Protein AF-A0A1B9NJR0-F1 (afdb_monomer_lite)

pLDDT: mean 82.97, std 15.71, range [39.19, 98.5]

Radius of gyration: 25.65 Å; chains: 1; bounding box: 72×62×76 Å

Sequence (345 aa):
MIKKSIITTAIIAVLGSGYIGASWHTGNMIEANIDNKIQQITKQVDNYQNLFNVVIEYSDYQKAIFSTQLHLTIKLVPKDTDLQLEQDKNQAEKKQAETTIFNDEITIHHGPFPMVALAEGKFTPQIAWINYAMPEKSAPELWKLAGNQSFITANMGISYHEYLTIKLTNKALKLTDSAFTSHFDANYFIHGGLDVSDGNVIIESNEDFSSIVAKANIDKFSYYDNPKEPIITLNKFNLLAEPRPEKKGVNYTINANKIAFLIDEYSASRLTLDNLTYQGSLNNKYQAPNAHVTIDKITFEPDINQFNDSSIMIEKLTIAEENTLSTANTIDGWLKVDAQSVLFG

Secondary structure (DSSP, 8-state):
--SHHHHHHHHHHHHHHHHHHHHHHHHHHHHHHHHHHHHHHHHHHHHH-SSEEEEEEEEEEEE-SSEEEEEEEEEEEE-TTS-TT-TT--HHHHHTT-EEEEEEEEEEEESSS-HHHHHTT--S-EEEEEEEE--GGG-HHHHHHTTSS-SEEEEEEEETT--EEEEEEE--EEEES----SS---TTS-SSEEEE--EEEEEEE-TTSTT-EEEEEEEEEEEE--TT---EEEEEEEEEEEEEGGGTEEEEEEEEEEEEEEEETTTTEEEEEEEEEEEEEEETTEEEEEEEEEEEEEEEE--TTTSSS--EEEEEEEEEEEEEE-TTS-EEEEEEEE-SEEEE-

Foldseek 3Di:
DDDPVVVVVVVCVVVVVQQLVQQQVLLVVCVVCVVVVQVVVQVVVPVPDQFWGKDKDWAPWDDDSFKTKIWIWIKTQGDPVPPPVPPPDDPVVSVVRIDTPDTGMWMKGATQQRVVCVVVVNPAGFRTKTWDFADCVNPVPCCVQLVVGRQKIWIWTQHPQQKIKIKIKGAKGWDADDDPPDDDPPVDDAPKGWIWHIWMWIWIAHPVRQFTWIKIWTQWTFMGDDVPDADFIWHGWMKIWGHDNVQSWIKIKTWTQKGKHQPDPVQSKIKMFGTWIKIWMDHPVDPFIFIKIWTQKIWIGTRCVPDPPWIKMWGTWIWTKDWDQDPVRDIDIDIDIDTPDIDID

Structure (mmCIF, N/CA/C/O backbone):
data_AF-A0A1B9NJR0-F1
#
_entry.id   AF-A0A1B9NJR0-F1
#
loop_
_atom_site.group_PDB
_atom_site.id
_atom_site.type_symbol
_atom_site.label_atom_id
_atom_site.label_alt_id
_atom_site.label_comp_id
_atom_site.label_asym_id
_atom_site.label_entity_id
_atom_site.label_seq_id
_atom_site.pdbx_PDB_ins_code
_atom_site.Cartn_x
_atom_site.Cartn_y
_atom_site.Cartn_z
_atom_site.occupancy
_atom_site.B_iso_or_equiv
_atom_site.auth_seq_id
_atom_site.auth_comp_id
_atom_site.auth_asym_id
_atom_site.auth_atom_id
_atom_site.pdbx_PDB_model_num
ATOM 1 N N . MET A 1 1 ? -37.403 -28.552 38.073 1.00 50.56 1 MET A N 1
ATOM 2 C CA . MET A 1 1 ? -36.807 -28.179 36.774 1.00 50.56 1 MET A CA 1
ATOM 3 C C . MET A 1 1 ? -36.385 -26.708 36.814 1.00 50.56 1 MET A C 1
ATOM 5 O O . MET A 1 1 ? -36.999 -25.861 36.200 1.00 50.56 1 MET A O 1
ATOM 9 N N . ILE A 1 2 ? -35.359 -26.393 37.604 1.00 55.84 2 ILE A N 1
ATOM 10 C CA . ILE A 1 2 ? -34.652 -25.105 37.652 1.00 55.84 2 ILE A CA 1
ATOM 11 C C . ILE A 1 2 ? -33.224 -25.531 37.962 1.00 55.84 2 ILE A C 1
ATOM 13 O O . ILE A 1 2 ? -33.038 -26.208 38.968 1.00 55.84 2 ILE A O 1
ATOM 17 N N . LYS A 1 3 ? -32.274 -25.280 37.058 1.00 54.28 3 LYS A N 1
ATOM 18 C CA . LYS A 1 3 ? -30.821 -25.457 37.284 1.00 54.28 3 LYS A CA 1
ATOM 19 C C . LYS A 1 3 ? -30.003 -25.081 36.049 1.00 54.28 3 LYS A C 1
ATOM 21 O O . LYS A 1 3 ? -28.906 -24.580 36.205 1.00 54.28 3 LYS A O 1
ATOM 26 N N . LYS A 1 4 ? -30.546 -25.232 34.836 1.00 51.50 4 LYS A N 1
ATOM 27 C CA . LYS A 1 4 ? -29.854 -24.801 33.606 1.00 51.50 4 LYS A CA 1
ATOM 28 C C . LYS A 1 4 ? -30.098 -23.318 33.292 1.00 51.50 4 LYS A C 1
ATOM 30 O O . LYS A 1 4 ? -29.142 -22.573 33.167 1.00 51.50 4 LYS A O 1
ATOM 35 N N . SER A 1 5 ? -31.357 -22.862 33.313 1.00 62.66 5 SER A N 1
ATOM 36 C CA . SER A 1 5 ? -31.708 -21.473 32.960 1.00 62.66 5 SER A CA 1
ATOM 37 C C . SER A 1 5 ? -31.072 -20.413 33.867 1.00 62.66 5 SER A C 1
ATOM 39 O O . SER A 1 5 ? -30.553 -19.443 33.347 1.00 62.66 5 SER A O 1
ATOM 41 N N . ILE A 1 6 ? -31.063 -20.587 35.196 1.00 65.44 6 ILE A N 1
ATOM 42 C CA . ILE A 1 6 ? -30.508 -19.576 36.124 1.00 65.44 6 ILE A CA 1
ATOM 43 C C . ILE A 1 6 ? -28.984 -19.471 36.001 1.00 65.44 6 ILE A C 1
ATOM 45 O O . ILE A 1 6 ? -28.446 -18.369 36.007 1.00 65.44 6 ILE A O 1
ATOM 49 N N . ILE A 1 7 ? -28.291 -20.606 35.851 1.00 58.69 7 ILE A N 1
ATOM 50 C CA . ILE A 1 7 ? -26.836 -20.631 35.649 1.00 58.69 7 ILE A CA 1
ATOM 51 C C . ILE A 1 7 ? -26.491 -19.965 34.313 1.00 58.69 7 ILE A C 1
ATOM 53 O O . ILE A 1 7 ? -25.608 -19.117 34.267 1.00 58.69 7 ILE A O 1
ATOM 57 N N . THR A 1 8 ? -27.239 -20.266 33.248 1.00 54.16 8 THR A N 1
ATOM 58 C CA . THR A 1 8 ? -27.086 -19.597 31.950 1.00 54.16 8 THR A CA 1
ATOM 59 C C . THR A 1 8 ? -27.356 -18.093 32.049 1.00 54.16 8 THR A C 1
ATOM 61 O O . THR A 1 8 ? -26.550 -17.310 31.560 1.00 54.16 8 THR A O 1
ATOM 64 N N . THR A 1 9 ? -28.422 -17.662 32.730 1.00 63.78 9 THR A N 1
ATOM 65 C CA . THR A 1 9 ? -28.734 -16.235 32.920 1.00 63.78 9 THR A CA 1
ATOM 66 C C . THR A 1 9 ? -27.654 -15.509 33.726 1.00 63.78 9 THR A C 1
ATOM 68 O O . THR A 1 9 ? -2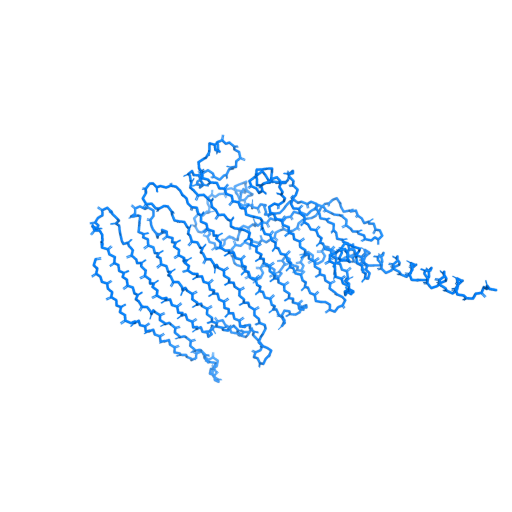7.274 -14.402 33.358 1.00 63.78 9 THR A O 1
ATOM 71 N N . ALA A 1 10 ? -27.110 -16.123 34.781 1.00 51.16 10 ALA A N 1
ATOM 72 C CA . ALA A 1 10 ? -26.032 -15.537 35.579 1.00 51.16 10 ALA A CA 1
ATOM 73 C C . ALA A 1 10 ? -24.717 -15.420 34.788 1.00 51.16 10 ALA A C 1
ATOM 75 O O . ALA A 1 10 ? -24.062 -14.383 34.842 1.00 51.16 10 ALA A O 1
ATOM 76 N N . ILE A 1 11 ? -24.360 -16.448 34.008 1.00 61.16 11 ILE A N 1
ATOM 77 C CA . ILE A 1 11 ? -23.185 -16.416 33.124 1.00 61.16 11 ILE A CA 1
ATOM 78 C C . ILE A 1 11 ? -23.339 -15.310 32.073 1.00 61.16 11 ILE A C 1
ATOM 80 O O . ILE A 1 11 ? -22.423 -14.513 31.896 1.00 61.16 11 ILE A O 1
ATOM 84 N N . ILE A 1 12 ? -24.507 -15.206 31.427 1.00 66.12 12 ILE A N 1
ATOM 85 C CA . ILE A 1 12 ? -24.793 -14.148 30.445 1.00 66.12 12 ILE A CA 1
ATOM 86 C C . ILE A 1 12 ? -24.711 -12.761 31.093 1.00 66.12 12 ILE A C 1
ATOM 88 O O . ILE A 1 12 ? -24.143 -11.850 30.499 1.00 66.12 12 ILE A O 1
ATOM 92 N N . ALA A 1 13 ? -25.223 -12.597 32.315 1.00 62.06 13 ALA A N 1
ATOM 93 C CA . ALA A 1 13 ? -25.178 -11.321 33.022 1.00 62.06 13 ALA A CA 1
ATOM 94 C C . ALA A 1 13 ? -23.738 -10.888 33.357 1.00 62.06 13 ALA A C 1
ATOM 96 O O . ALA A 1 13 ? -23.376 -9.732 33.127 1.00 62.06 13 ALA A O 1
ATOM 97 N N . VAL A 1 14 ? -22.900 -11.810 33.850 1.00 66.88 14 VAL A N 1
ATOM 98 C CA . VAL A 1 14 ? -21.482 -11.537 34.152 1.00 66.88 14 VAL A CA 1
ATOM 99 C C . VAL A 1 14 ? -20.694 -11.246 32.875 1.00 66.88 14 VAL A C 1
ATOM 101 O O . VAL A 1 14 ? -19.970 -10.254 32.831 1.00 66.88 14 VAL A O 1
ATOM 104 N N . LEU A 1 15 ? -20.872 -12.053 31.823 1.00 76.69 15 LEU A N 1
ATOM 105 C CA . LEU A 1 15 ? -20.225 -11.827 30.526 1.00 76.69 15 LEU A CA 1
ATOM 106 C C . LEU A 1 15 ? -20.644 -10.486 29.912 1.00 76.69 15 LEU A C 1
ATOM 108 O O . LEU A 1 15 ? -19.786 -9.735 29.456 1.00 76.69 15 LEU A O 1
ATOM 112 N N . GLY A 1 16 ? -21.936 -10.150 29.956 1.00 71.38 16 GLY A N 1
ATOM 113 C CA . GLY A 1 16 ? -22.454 -8.877 29.451 1.00 71.38 16 GLY A CA 1
ATOM 114 C C . GLY A 1 16 ? -21.888 -7.672 30.204 1.00 71.38 16 GLY A C 1
ATOM 115 O O . GLY A 1 16 ? -21.426 -6.715 29.587 1.00 71.38 16 GLY A O 1
ATOM 116 N N . SER A 1 17 ? -21.851 -7.740 31.537 1.00 73.81 17 SER A N 1
ATOM 117 C CA . SER A 1 17 ? -21.324 -6.656 32.380 1.00 73.81 17 SER A CA 1
ATOM 118 C C . SER A 1 17 ? -19.810 -6.486 32.211 1.00 73.81 17 SER A C 1
ATOM 120 O O . SER A 1 17 ? -19.320 -5.363 32.104 1.00 73.81 17 SER A O 1
ATOM 122 N N . GLY A 1 18 ? -19.069 -7.597 32.130 1.00 81.50 18 GLY A N 1
ATOM 123 C CA . GLY A 1 18 ? -17.630 -7.594 31.868 1.00 81.50 18 GLY A CA 1
ATOM 124 C C . GLY A 1 18 ? -17.286 -7.020 30.493 1.00 81.50 18 GLY A C 1
ATOM 125 O O . GLY A 1 18 ? -16.375 -6.203 30.385 1.00 81.50 18 GLY A O 1
ATOM 126 N N . TYR A 1 19 ? -18.055 -7.379 29.460 1.00 84.69 19 TYR A N 1
ATOM 127 C CA . TYR A 1 19 ? -17.901 -6.839 28.108 1.00 84.69 19 TYR A CA 1
ATOM 128 C C . TYR A 1 19 ? -18.100 -5.316 28.075 1.00 84.69 19 TYR A C 1
ATOM 130 O O . TYR A 1 19 ? -17.265 -4.599 27.523 1.00 84.69 19 TYR A O 1
ATOM 138 N N . ILE A 1 20 ? -19.156 -4.808 28.723 1.00 88.50 20 ILE A N 1
ATOM 139 C CA . ILE A 1 20 ? -19.421 -3.365 28.855 1.00 88.50 20 ILE A CA 1
ATOM 140 C C . ILE A 1 20 ? -18.257 -2.652 29.550 1.00 88.50 20 ILE A C 1
ATOM 142 O O . ILE A 1 20 ? -17.749 -1.661 29.029 1.00 88.50 20 ILE A O 1
ATOM 146 N N . GLY A 1 21 ? -17.814 -3.165 30.702 1.00 88.56 21 GLY A N 1
ATOM 147 C CA . GLY A 1 21 ? -16.731 -2.556 31.475 1.00 88.56 21 GLY A CA 1
ATOM 148 C C . GLY A 1 21 ? -15.403 -2.519 30.716 1.00 88.56 21 GLY A C 1
ATOM 149 O O . GLY A 1 21 ? -14.736 -1.487 30.703 1.00 88.56 21 GLY A O 1
ATOM 150 N N . ALA A 1 22 ? -15.045 -3.615 30.042 1.00 86.00 22 ALA A N 1
ATOM 151 C CA . ALA A 1 22 ? -13.832 -3.692 29.230 1.00 86.00 22 ALA A CA 1
ATOM 152 C C . ALA A 1 22 ? -13.871 -2.724 28.036 1.00 86.00 22 ALA A C 1
ATOM 154 O O . ALA A 1 22 ? -12.883 -2.047 27.769 1.00 86.00 22 ALA A O 1
ATOM 155 N N . SER A 1 23 ? -15.020 -2.607 27.365 1.00 90.50 23 SER A N 1
ATOM 156 C CA . SER A 1 23 ? -15.201 -1.667 26.248 1.00 90.50 23 SER A CA 1
ATOM 157 C C . SER A 1 23 ? -15.081 -0.218 26.711 1.00 90.50 23 SER A C 1
ATOM 159 O O . SER A 1 23 ? -14.267 0.540 26.191 1.00 90.50 23 SER A O 1
ATOM 161 N N . TRP A 1 24 ? -15.780 0.142 27.791 1.00 89.88 24 TRP A N 1
ATOM 162 C CA . TRP A 1 24 ? -15.671 1.474 28.384 1.00 89.88 24 TRP A CA 1
ATOM 163 C C . TRP A 1 24 ? -14.224 1.810 28.773 1.00 89.88 24 TRP A C 1
ATOM 165 O O . TRP A 1 24 ? -13.750 2.922 28.534 1.00 89.88 24 TRP A O 1
ATOM 175 N N . HIS A 1 25 ? -13.510 0.852 29.374 1.00 90.56 25 HIS A N 1
ATOM 176 C CA . HIS A 1 25 ? -12.112 1.028 29.751 1.00 90.56 25 HIS A CA 1
ATOM 177 C C . HIS A 1 25 ? -11.225 1.337 28.538 1.00 90.56 25 HIS A C 1
ATOM 179 O O . HIS A 1 25 ? -10.470 2.308 28.583 1.00 90.56 25 HIS A O 1
ATOM 185 N N . THR A 1 26 ? -11.362 0.589 27.438 1.00 90.12 26 THR A N 1
ATOM 186 C CA . THR A 1 26 ? -10.615 0.866 26.203 1.00 90.12 26 THR A CA 1
ATOM 187 C C . THR A 1 26 ? -10.974 2.232 25.613 1.00 90.12 26 THR A C 1
ATOM 189 O O . THR A 1 26 ? -10.077 2.982 25.234 1.00 90.12 26 THR A O 1
ATOM 192 N N . GLY A 1 27 ? -12.254 2.618 25.609 1.00 90.19 27 GLY A N 1
ATOM 193 C CA . GLY A 1 27 ? -12.677 3.958 25.185 1.00 90.19 27 GLY A CA 1
ATOM 194 C C . GLY A 1 27 ? -12.023 5.085 25.996 1.00 90.19 27 GLY A C 1
ATOM 195 O O . GLY A 1 27 ? -11.574 6.077 25.424 1.00 90.19 27 GLY A O 1
ATOM 196 N N . ASN A 1 28 ? -11.906 4.921 27.320 1.00 93.44 28 ASN A N 1
ATOM 197 C CA . ASN A 1 28 ? -11.173 5.864 28.176 1.00 93.44 28 ASN A CA 1
ATOM 198 C C . ASN A 1 28 ? -9.669 5.884 27.863 1.00 93.44 28 ASN A C 1
ATOM 200 O O . ASN A 1 28 ? -9.048 6.942 27.920 1.00 93.44 28 ASN A O 1
ATOM 204 N N . MET A 1 29 ? -9.067 4.729 27.553 1.00 90.94 29 MET A N 1
ATOM 205 C CA . MET A 1 29 ? -7.654 4.671 27.170 1.00 90.94 29 MET A CA 1
ATOM 206 C C . MET A 1 29 ? -7.386 5.415 25.861 1.00 90.94 29 MET A C 1
ATOM 208 O O . MET A 1 29 ? -6.381 6.117 25.780 1.00 90.94 29 MET A O 1
ATOM 212 N N . ILE A 1 30 ? -8.271 5.294 24.866 1.00 90.06 30 ILE A N 1
ATOM 213 C CA . ILE A 1 30 ? -8.176 6.049 23.608 1.00 90.06 30 ILE A CA 1
ATOM 214 C C . ILE A 1 30 ? -8.236 7.549 23.905 1.00 90.06 30 ILE A C 1
ATOM 216 O O . ILE A 1 30 ? -7.325 8.277 23.525 1.00 90.06 30 ILE A O 1
ATOM 220 N N . GLU A 1 31 ? -9.250 7.993 24.651 1.00 92.81 31 GLU A N 1
ATOM 221 C CA . GLU A 1 31 ? -9.435 9.406 25.006 1.00 92.81 31 GLU A CA 1
ATOM 222 C C . GLU A 1 31 ? -8.214 9.994 25.725 1.00 92.81 31 GLU A C 1
ATOM 224 O O . GLU A 1 31 ? -7.759 11.081 25.391 1.00 92.81 31 GLU A O 1
ATOM 229 N N . ALA A 1 32 ? -7.635 9.254 26.673 1.00 94.31 32 ALA A N 1
ATOM 230 C CA . ALA A 1 32 ? -6.489 9.722 27.447 1.00 94.31 32 ALA A CA 1
ATOM 231 C C . ALA A 1 32 ? -5.166 9.765 26.655 1.00 94.31 32 ALA A C 1
ATOM 233 O O . ALA A 1 32 ? -4.209 10.387 27.115 1.00 94.31 32 ALA A O 1
ATOM 234 N N . ASN A 1 33 ? -5.071 9.076 25.509 1.00 91.88 33 ASN A N 1
ATOM 235 C CA . ASN A 1 33 ? -3.805 8.882 24.791 1.00 91.88 33 ASN A CA 1
ATOM 236 C C . ASN A 1 33 ? -3.822 9.319 23.321 1.00 91.88 33 ASN A C 1
ATOM 238 O O . ASN A 1 33 ? -2.756 9.297 22.705 1.00 91.88 33 ASN A O 1
ATOM 242 N N . ILE A 1 34 ? -4.970 9.699 22.751 1.00 91.62 34 ILE A N 1
ATOM 243 C CA . ILE A 1 34 ? -5.101 9.997 21.317 1.00 91.62 34 ILE A CA 1
ATOM 244 C C . ILE A 1 34 ? -4.119 11.081 20.854 1.00 91.62 34 ILE A C 1
ATOM 246 O O . ILE A 1 34 ? -3.405 10.856 19.881 1.00 91.62 34 ILE A O 1
ATOM 250 N N . ASP A 1 35 ? -3.972 12.178 21.602 1.00 93.06 35 ASP A N 1
ATOM 251 C CA . ASP A 1 35 ? -3.038 13.260 21.259 1.00 93.06 35 ASP A CA 1
ATOM 252 C C . ASP A 1 35 ? -1.581 12.778 21.251 1.00 93.06 35 ASP A C 1
ATOM 254 O O . ASP A 1 35 ? -0.829 13.020 20.305 1.00 93.06 35 ASP A O 1
ATOM 258 N N . ASN A 1 36 ? -1.182 12.035 22.289 1.00 91.88 36 ASN A N 1
ATOM 259 C CA . ASN A 1 36 ? 0.167 11.480 22.402 1.00 91.88 36 ASN A CA 1
ATOM 260 C C . ASN A 1 36 ? 0.452 10.468 21.285 1.00 91.88 36 ASN A C 1
ATOM 262 O O . ASN A 1 36 ? 1.551 10.451 20.729 1.00 91.88 36 ASN A O 1
ATOM 266 N N . LYS A 1 37 ? -0.528 9.624 20.944 1.00 88.06 37 LYS A N 1
ATOM 267 C CA . LYS A 1 37 ? -0.402 8.616 19.886 1.00 88.06 37 LYS A CA 1
ATOM 268 C C . LYS A 1 37 ? -0.340 9.255 18.504 1.00 88.06 37 LYS A C 1
ATOM 270 O O . LYS A 1 37 ? 0.518 8.860 17.722 1.00 88.06 37 LYS A O 1
ATOM 275 N N . ILE A 1 38 ? -1.152 10.276 18.233 1.00 91.75 38 ILE A N 1
ATOM 276 C CA . ILE A 1 38 ? -1.064 11.064 16.998 1.00 91.75 38 ILE A CA 1
ATOM 277 C C . ILE A 1 38 ? 0.329 11.685 16.863 1.00 91.75 38 ILE A C 1
ATOM 279 O O . ILE A 1 38 ? 0.978 11.496 15.840 1.00 91.75 38 ILE A O 1
ATOM 283 N N . GLN A 1 39 ? 0.852 12.325 17.913 1.00 89.69 39 GLN A N 1
ATOM 284 C CA . GLN A 1 39 ? 2.207 12.887 17.880 1.00 89.69 39 GLN A CA 1
ATOM 285 C C . GLN A 1 39 ? 3.289 11.825 17.631 1.00 89.69 39 GLN A C 1
ATOM 287 O O . GLN A 1 39 ? 4.262 12.094 16.926 1.00 89.69 39 GLN A O 1
ATOM 292 N N . GLN A 1 40 ? 3.152 10.629 18.211 1.00 85.25 40 GLN A N 1
ATOM 293 C CA . GLN A 1 40 ? 4.074 9.513 17.971 1.00 85.25 40 GLN A CA 1
ATOM 294 C C . GLN A 1 40 ? 4.012 9.029 16.518 1.00 85.25 40 GLN A C 1
ATOM 296 O O . GLN A 1 40 ? 5.063 8.866 15.901 1.00 85.25 40 GLN A O 1
ATOM 301 N N . ILE A 1 41 ? 2.807 8.842 15.971 1.00 85.06 41 ILE A N 1
ATOM 302 C CA . ILE A 1 41 ? 2.589 8.417 14.582 1.00 85.06 41 ILE A CA 1
ATOM 303 C C . ILE A 1 41 ? 3.154 9.459 13.618 1.00 85.06 41 ILE A C 1
ATOM 305 O O . ILE A 1 41 ? 3.962 9.104 12.766 1.00 85.06 41 ILE A O 1
ATOM 309 N N . THR A 1 42 ? 2.809 10.738 13.793 1.00 87.12 42 THR A N 1
ATOM 310 C CA . THR A 1 42 ? 3.340 11.837 12.976 1.00 87.12 42 THR A CA 1
ATOM 311 C C . THR A 1 42 ? 4.866 11.836 12.983 1.00 87.12 42 THR A C 1
ATOM 313 O O . THR A 1 42 ? 5.477 11.780 11.922 1.00 87.12 42 THR A O 1
ATOM 316 N N . LYS A 1 43 ? 5.501 11.771 14.164 1.00 88.25 43 LYS A N 1
ATOM 317 C CA . LYS A 1 43 ? 6.969 11.700 14.264 1.00 88.25 43 LYS A CA 1
ATOM 318 C C . LYS A 1 43 ? 7.554 10.489 13.544 1.00 88.25 43 LYS A C 1
ATOM 320 O O . LYS A 1 43 ? 8.600 10.611 12.917 1.00 88.25 43 LYS A O 1
ATOM 325 N N . GLN A 1 44 ? 6.930 9.316 13.659 1.00 82.38 44 GLN A N 1
ATOM 326 C CA . GLN A 1 44 ? 7.412 8.124 12.965 1.00 82.38 44 GLN A CA 1
ATOM 327 C C . GLN A 1 44 ? 7.311 8.291 11.448 1.00 82.38 44 GLN A C 1
ATOM 329 O O . GLN A 1 44 ? 8.308 8.083 10.765 1.00 82.38 44 GLN A O 1
ATOM 334 N N . VAL A 1 45 ? 6.158 8.714 10.925 1.00 83.75 45 VAL A N 1
ATOM 335 C CA . VAL A 1 45 ? 5.969 8.907 9.480 1.00 83.75 45 VAL A CA 1
ATOM 336 C C . VAL A 1 45 ? 6.929 9.967 8.937 1.00 83.75 45 VAL A C 1
ATOM 338 O O . VAL A 1 45 ? 7.578 9.736 7.918 1.00 83.75 45 VAL A O 1
ATOM 341 N N . ASP A 1 46 ? 7.095 11.083 9.644 1.00 85.94 46 ASP A N 1
ATOM 342 C CA . ASP A 1 46 ? 8.000 12.163 9.241 1.00 85.94 46 ASP A CA 1
ATOM 343 C C . ASP A 1 46 ? 9.475 11.741 9.244 1.00 85.94 46 ASP A C 1
ATOM 345 O O . ASP A 1 46 ? 10.261 12.287 8.472 1.00 85.94 46 ASP A O 1
ATOM 349 N N . ASN A 1 47 ? 9.862 10.762 10.068 1.00 83.81 47 ASN A N 1
ATOM 350 C CA . ASN A 1 47 ? 11.227 10.228 10.101 1.00 83.81 47 ASN A CA 1
ATOM 351 C C . ASN A 1 47 ? 11.532 9.255 8.946 1.00 83.81 47 ASN A C 1
ATOM 353 O O . ASN A 1 47 ? 12.705 9.042 8.644 1.00 83.81 47 ASN A O 1
ATOM 357 N N . TYR A 1 48 ? 10.517 8.647 8.319 1.00 78.31 48 TYR A N 1
ATOM 358 C CA . TYR A 1 48 ? 10.702 7.617 7.284 1.00 78.31 48 TYR A CA 1
ATOM 359 C C . TYR A 1 48 ? 10.647 8.135 5.840 1.00 78.31 48 TYR A C 1
ATOM 361 O O . TYR A 1 48 ? 10.939 7.376 4.917 1.00 78.31 48 TYR A O 1
ATOM 369 N N . GLN A 1 49 ? 10.302 9.402 5.613 1.00 82.31 49 GLN A N 1
ATOM 370 C CA . GLN A 1 49 ? 10.297 10.002 4.275 1.00 82.31 49 GLN A CA 1
ATOM 371 C C . GLN A 1 49 ? 10.841 11.435 4.293 1.00 82.31 49 GLN A C 1
ATOM 373 O O . GLN A 1 49 ? 10.834 12.094 5.330 1.00 82.31 49 GLN A O 1
ATOM 378 N N . ASN A 1 50 ? 11.296 11.929 3.138 1.00 82.00 50 ASN A N 1
ATOM 379 C CA . ASN A 1 50 ? 11.920 13.253 2.994 1.00 82.00 50 ASN A CA 1
ATOM 380 C C . ASN A 1 50 ? 11.100 14.250 2.159 1.00 82.00 50 ASN A C 1
ATOM 382 O O . ASN A 1 50 ? 11.549 15.371 1.945 1.00 82.00 50 ASN A O 1
ATOM 386 N N . LEU A 1 51 ? 9.917 13.854 1.687 1.00 84.06 51 LEU A N 1
ATOM 387 C CA . LEU A 1 51 ? 9.136 14.622 0.713 1.00 84.06 51 LEU A CA 1
ATOM 388 C C . LEU A 1 51 ? 8.142 15.579 1.382 1.00 84.06 51 LEU A C 1
ATOM 390 O O . LEU A 1 51 ? 7.900 16.679 0.892 1.00 84.06 51 LEU A O 1
ATOM 394 N N . PHE A 1 52 ? 7.562 15.182 2.511 1.00 87.62 52 PHE A N 1
ATOM 395 C CA . PHE A 1 52 ? 6.509 15.935 3.189 1.00 87.62 52 PHE A CA 1
ATOM 396 C C . PHE A 1 52 ? 6.597 15.774 4.710 1.00 87.62 52 PHE A C 1
ATOM 398 O O . PHE A 1 52 ? 7.388 14.998 5.219 1.00 87.62 52 PHE A O 1
ATOM 405 N N . ASN A 1 53 ? 5.820 16.530 5.465 1.00 89.94 53 ASN A N 1
ATOM 406 C CA . ASN A 1 53 ? 5.464 16.269 6.850 1.00 89.94 53 ASN A CA 1
ATOM 407 C C . ASN A 1 53 ? 3.979 15.909 6.877 1.00 89.94 53 ASN A C 1
ATOM 409 O O . ASN A 1 53 ? 3.203 16.416 6.061 1.00 89.94 53 ASN A O 1
ATOM 413 N N . VAL A 1 54 ? 3.573 15.052 7.803 1.00 91.75 54 VAL A N 1
ATOM 414 C CA . VAL A 1 54 ? 2.174 14.662 7.967 1.00 91.75 54 VAL A CA 1
ATOM 415 C C . VAL A 1 54 ? 1.553 15.427 9.123 1.00 91.75 54 VAL A C 1
ATOM 417 O O . VAL A 1 54 ? 1.996 15.336 10.265 1.00 91.75 54 VAL A O 1
ATOM 420 N N . VAL A 1 55 ? 0.462 16.131 8.848 1.00 92.31 55 VAL A N 1
ATOM 421 C CA . VAL A 1 55 ? -0.374 16.746 9.880 1.00 92.31 55 VAL A CA 1
ATOM 422 C C . VAL A 1 55 ? -1.628 15.899 10.042 1.00 92.31 55 VAL A C 1
ATOM 424 O O . VAL A 1 55 ? -2.366 15.687 9.081 1.00 92.31 55 VAL A O 1
ATOM 427 N N . ILE A 1 56 ? -1.851 15.404 11.259 1.00 94.38 56 ILE A N 1
ATOM 428 C CA . ILE A 1 56 ? -3.032 14.624 11.631 1.00 94.38 56 ILE A CA 1
ATOM 429 C C . ILE A 1 56 ? -3.811 15.439 12.661 1.00 94.38 56 ILE A C 1
ATOM 431 O O . ILE A 1 56 ? -3.303 15.741 13.740 1.00 94.38 56 ILE A O 1
ATOM 435 N N . GLU A 1 57 ? -5.043 15.787 12.321 1.00 94.75 57 GLU A N 1
ATOM 436 C CA . GLU A 1 57 ? -5.962 16.560 13.153 1.00 94.75 57 GLU A CA 1
ATOM 437 C C . GLU A 1 57 ? -7.248 15.762 13.356 1.00 94.75 57 GLU A C 1
ATOM 439 O O . GLU A 1 57 ? -7.662 15.005 12.476 1.00 94.75 57 GLU A O 1
ATOM 444 N N . TYR A 1 58 ? -7.905 15.954 14.498 1.00 96.50 58 TYR A N 1
ATOM 445 C CA . TYR A 1 58 ? -9.246 15.429 14.713 1.00 96.50 58 TYR A CA 1
ATOM 446 C C . TYR A 1 58 ? -10.173 16.463 15.355 1.00 96.50 58 TYR A C 1
ATOM 448 O O . TYR A 1 58 ? -9.733 17.324 16.117 1.00 96.50 58 TYR A O 1
ATOM 456 N N . SER A 1 59 ? -11.467 16.355 15.059 1.00 97.31 59 SER A N 1
ATOM 457 C CA . SER A 1 59 ? -12.548 17.130 15.672 1.00 97.31 59 SER A CA 1
ATOM 458 C C . SER A 1 59 ? -13.748 16.239 15.992 1.00 97.31 59 SER A C 1
ATOM 460 O O . SER A 1 59 ? -13.729 15.032 15.747 1.00 97.31 59 SER A O 1
ATOM 462 N N . ASP A 1 60 ? -14.782 16.830 16.595 1.00 96.75 60 ASP A N 1
ATOM 463 C CA . ASP A 1 60 ? -16.077 16.178 16.833 1.00 96.75 60 ASP A CA 1
ATOM 464 C C . ASP A 1 60 ? -15.970 14.836 17.576 1.00 96.75 60 ASP A C 1
ATOM 466 O O . ASP A 1 60 ? -16.691 13.878 17.303 1.00 96.75 60 ASP A O 1
ATOM 470 N N . TYR A 1 61 ? -15.052 14.777 18.546 1.00 96.69 61 TYR A N 1
ATOM 471 C CA . TYR A 1 61 ? -14.775 13.581 19.332 1.00 96.69 61 TYR A CA 1
ATOM 472 C C . TYR A 1 61 ? -15.973 13.208 20.218 1.00 96.69 61 TYR A C 1
ATOM 474 O O . TYR A 1 61 ? -16.319 13.915 21.168 1.00 96.69 61 TYR A O 1
ATOM 482 N N . GLN A 1 62 ? -16.589 12.063 19.935 1.00 97.00 62 GLN A N 1
ATOM 483 C CA . GLN A 1 62 ? -17.743 11.534 20.654 1.00 97.00 62 GLN A CA 1
ATOM 484 C C . GLN A 1 62 ? -17.488 10.094 21.098 1.00 97.00 62 GLN A C 1
ATOM 486 O O . GLN A 1 62 ? -17.511 9.151 20.305 1.00 97.00 62 GLN A O 1
ATOM 491 N N . LYS A 1 63 ? -17.284 9.909 22.402 1.00 95.62 63 LYS A N 1
ATOM 492 C CA . LYS A 1 63 ? -17.099 8.590 23.013 1.00 95.62 63 LYS A CA 1
ATOM 493 C C . LYS A 1 63 ? -18.436 7.990 23.451 1.00 95.62 63 LYS A C 1
ATOM 495 O O . LYS A 1 63 ? -19.185 8.597 24.214 1.00 95.62 63 LYS A O 1
ATOM 500 N N . ALA A 1 64 ? -18.676 6.752 23.041 1.00 95.06 64 ALA A N 1
ATOM 501 C CA . ALA A 1 64 ? -19.720 5.868 23.539 1.00 95.06 64 ALA A CA 1
ATOM 502 C C . ALA A 1 64 ? -19.104 4.648 24.258 1.00 95.06 64 ALA A C 1
ATOM 504 O O . ALA A 1 64 ? -17.888 4.506 24.376 1.00 95.06 64 ALA A O 1
ATOM 505 N N . ILE A 1 65 ? -19.955 3.743 24.751 1.00 93.62 65 ILE A N 1
ATOM 506 C CA . ILE A 1 65 ? -19.522 2.562 25.522 1.00 93.62 65 ILE A CA 1
ATOM 507 C C . ILE A 1 65 ? -18.676 1.593 24.683 1.00 93.62 65 ILE A C 1
ATOM 509 O O . ILE A 1 65 ? -17.733 1.010 25.205 1.00 93.62 65 ILE A O 1
ATOM 513 N N . PHE A 1 66 ? -19.023 1.416 23.405 1.00 95.31 66 PHE A N 1
ATOM 514 C CA . PHE A 1 66 ? -18.417 0.428 22.497 1.00 95.31 66 PHE A CA 1
ATOM 515 C C . PHE A 1 66 ? -17.723 1.058 21.291 1.00 95.31 66 PHE A C 1
ATOM 517 O O . PHE A 1 66 ? -17.271 0.355 20.386 1.00 95.31 66 PHE A O 1
ATOM 524 N N . SER A 1 67 ? -17.726 2.384 21.212 1.00 96.38 67 SER A N 1
ATOM 525 C CA . SER A 1 67 ? -17.157 3.093 20.080 1.00 96.38 67 SER A CA 1
ATOM 526 C C . SER A 1 67 ? -16.709 4.495 20.450 1.00 96.38 67 SER A C 1
ATOM 528 O O . SER A 1 67 ? -17.152 5.073 21.441 1.00 96.38 67 SER A O 1
ATOM 530 N N . THR A 1 68 ? -15.830 5.037 19.627 1.00 96.38 68 THR A N 1
ATOM 531 C CA . THR A 1 68 ? -15.452 6.442 19.612 1.00 96.38 68 THR A CA 1
ATOM 532 C C . THR A 1 68 ? -15.591 6.926 18.180 1.00 96.38 68 THR A C 1
ATOM 534 O O . THR A 1 68 ? -15.005 6.334 17.278 1.00 96.38 68 THR A O 1
ATOM 537 N N . GLN A 1 69 ? -16.381 7.971 17.971 1.00 97.38 69 GLN A N 1
ATOM 538 C CA . GLN A 1 69 ? -16.524 8.644 16.683 1.00 97.38 69 GLN A CA 1
ATOM 539 C C . GLN A 1 69 ? -15.709 9.931 16.705 1.00 97.38 69 GLN A C 1
ATOM 541 O O . GLN A 1 69 ? -15.655 10.600 17.737 1.00 97.38 69 GLN A O 1
ATOM 546 N N . LEU A 1 70 ? -15.056 10.254 15.595 1.00 96.88 70 LEU A N 1
ATOM 547 C CA . LEU A 1 70 ? -14.340 11.513 15.412 1.00 96.88 70 LEU A CA 1
ATOM 548 C C . LEU A 1 70 ? -14.256 11.848 13.925 1.00 96.88 70 LEU A C 1
ATOM 550 O O . LEU A 1 70 ? -14.263 10.953 13.079 1.00 96.88 70 LEU A O 1
ATOM 554 N N . HIS A 1 71 ? -14.127 13.129 13.613 1.00 97.31 71 HIS A N 1
ATOM 555 C CA . HIS A 1 71 ? -13.789 13.596 12.275 1.00 97.31 71 HIS A CA 1
ATOM 556 C C . HIS A 1 71 ? -12.267 13.681 12.161 1.00 97.31 71 HIS A C 1
ATOM 558 O O . HIS A 1 71 ? -11.640 14.376 12.955 1.00 97.31 71 HIS A O 1
ATOM 564 N N . LEU A 1 72 ? -11.664 12.949 11.224 1.00 95.81 72 LEU A N 1
ATOM 565 C CA . LEU A 1 72 ? -10.216 12.861 11.035 1.00 95.81 72 LEU A CA 1
ATOM 566 C C . LEU A 1 72 ? -9.802 13.603 9.765 1.00 95.81 72 LEU A C 1
ATOM 568 O O . LEU A 1 72 ? -10.322 13.337 8.680 1.00 95.81 72 LEU A O 1
ATOM 572 N N . THR A 1 73 ? -8.790 14.454 9.895 1.00 95.69 73 THR A N 1
ATOM 573 C CA . THR A 1 73 ? -8.175 15.173 8.780 1.00 95.69 73 THR A CA 1
ATOM 574 C C . THR A 1 73 ? -6.693 14.829 8.711 1.00 95.69 73 THR A C 1
ATOM 576 O O . THR A 1 73 ? -5.967 14.987 9.692 1.00 95.69 73 THR A O 1
ATOM 579 N N . ILE A 1 74 ? -6.227 14.374 7.548 1.00 93.38 74 ILE A N 1
ATOM 580 C CA . ILE A 1 74 ? -4.811 14.109 7.275 1.00 93.38 74 ILE A CA 1
ATOM 581 C C . ILE A 1 74 ? -4.363 14.999 6.122 1.00 93.38 74 ILE A C 1
ATOM 583 O O . ILE A 1 74 ? -4.942 14.968 5.031 1.00 93.38 74 ILE A O 1
ATOM 587 N N . LYS A 1 75 ? -3.301 15.765 6.363 1.00 92.12 75 LYS A N 1
ATOM 588 C CA . LYS A 1 75 ? -2.688 16.662 5.384 1.00 92.12 75 LYS A CA 1
ATOM 589 C C . LYS A 1 75 ? -1.224 16.301 5.188 1.00 92.12 75 LYS A C 1
ATOM 591 O O . LYS A 1 75 ? -0.533 15.927 6.136 1.00 92.12 75 LYS A O 1
ATOM 596 N N . LEU A 1 76 ? -0.757 16.454 3.958 1.00 90.12 76 LEU A N 1
ATOM 597 C CA . LEU A 1 76 ? 0.650 16.388 3.594 1.00 90.12 76 LEU A CA 1
ATOM 598 C C . LEU A 1 76 ? 1.159 17.811 3.370 1.00 90.12 76 LEU A C 1
ATOM 600 O O . LEU A 1 76 ? 0.582 18.557 2.581 1.00 90.12 76 LEU A O 1
ATOM 604 N N . VAL A 1 77 ? 2.234 18.174 4.062 1.00 88.88 77 VAL A N 1
ATOM 605 C CA . VAL A 1 77 ? 2.884 19.486 3.972 1.00 88.88 77 VAL A CA 1
ATOM 606 C C . VAL A 1 77 ? 4.274 19.282 3.377 1.00 88.88 77 VAL A C 1
ATOM 608 O O . VAL A 1 77 ? 5.093 18.653 4.038 1.00 88.88 77 VAL A O 1
ATOM 611 N N . PRO A 1 78 ? 4.589 19.755 2.165 1.00 85.62 78 PRO A N 1
ATOM 612 C CA . PRO A 1 78 ? 5.909 19.555 1.567 1.00 85.62 78 PRO A CA 1
ATOM 613 C C . PRO A 1 78 ? 7.051 19.995 2.497 1.00 85.62 78 PRO A C 1
ATOM 615 O O . PRO A 1 78 ? 6.957 21.025 3.166 1.00 85.62 78 PRO A O 1
ATOM 618 N N . LYS A 1 79 ? 8.133 19.210 2.561 1.00 82.62 79 LYS A N 1
ATOM 619 C CA . LYS A 1 79 ? 9.351 19.610 3.282 1.00 82.62 79 LYS A CA 1
ATOM 620 C C . LYS A 1 79 ? 10.114 20.623 2.422 1.00 82.62 79 LYS A C 1
ATOM 622 O O . LYS A 1 79 ? 10.252 20.424 1.220 1.00 82.62 79 LYS A O 1
ATOM 627 N N . ASP A 1 80 ? 10.655 21.682 3.034 1.00 67.94 80 ASP A N 1
ATOM 628 C CA . ASP A 1 80 ? 11.409 22.761 2.355 1.00 67.94 80 ASP A CA 1
ATOM 629 C C . ASP A 1 80 ? 12.722 22.276 1.663 1.00 67.94 80 ASP A C 1
ATOM 631 O O . ASP A 1 80 ? 13.531 23.088 1.218 1.00 67.94 80 ASP A O 1
ATOM 635 N N . THR A 1 81 ? 12.982 20.966 1.576 1.00 54.19 81 THR A N 1
ATOM 636 C CA . THR A 1 81 ? 14.257 20.378 1.137 1.00 54.19 81 THR A CA 1
ATOM 637 C C . THR A 1 81 ? 14.460 20.261 -0.376 1.00 54.19 81 THR A C 1
ATOM 639 O O . THR A 1 81 ? 15.615 20.180 -0.780 1.00 54.19 81 THR A O 1
ATOM 642 N N . ASP A 1 82 ? 13.414 20.334 -1.210 1.00 47.75 82 ASP A N 1
ATOM 643 C CA . ASP A 1 82 ? 13.545 20.224 -2.684 1.00 47.75 82 ASP A CA 1
ATOM 644 C C . ASP A 1 82 ? 13.080 21.461 -3.472 1.00 47.75 82 ASP A C 1
ATOM 646 O O . ASP A 1 82 ? 13.092 21.478 -4.701 1.00 47.75 82 ASP A O 1
ATOM 650 N N . LEU A 1 83 ? 12.742 22.555 -2.789 1.00 48.00 83 LEU A N 1
ATOM 651 C CA . LEU A 1 83 ? 12.342 23.800 -3.443 1.00 48.00 83 LEU A CA 1
ATOM 652 C C . LEU A 1 83 ? 13.457 24.852 -3.379 1.00 48.00 83 LEU A C 1
ATOM 654 O O . LEU A 1 83 ? 13.251 25.972 -2.919 1.00 48.00 83 LEU A O 1
ATOM 658 N N . GLN A 1 84 ? 14.633 24.541 -3.938 1.00 42.81 84 GLN A N 1
ATOM 659 C CA . GLN A 1 84 ? 15.573 25.600 -4.361 1.00 42.81 84 GLN A CA 1
ATOM 660 C C . GLN A 1 84 ? 14.991 26.484 -5.487 1.00 42.81 84 GLN A C 1
ATOM 662 O O . GLN A 1 84 ? 15.598 27.482 -5.859 1.00 42.81 84 GLN A O 1
ATOM 667 N N . LEU A 1 85 ? 13.797 26.154 -5.992 1.00 47.72 85 LEU A N 1
ATOM 668 C CA . LEU A 1 85 ? 13.026 26.957 -6.940 1.00 47.72 85 LEU A CA 1
ATOM 669 C C . LEU A 1 85 ? 11.955 27.849 -6.281 1.00 47.72 85 LEU A C 1
ATOM 671 O O . LEU A 1 85 ? 11.360 28.657 -6.984 1.00 47.72 85 LEU A O 1
ATOM 675 N N . GLU A 1 86 ? 11.700 27.753 -4.966 1.00 51.09 86 GLU A N 1
ATOM 676 C CA . GLU A 1 86 ? 10.574 28.471 -4.324 1.00 51.09 86 GLU A CA 1
ATOM 677 C C . GLU A 1 86 ? 10.980 29.358 -3.146 1.00 51.09 86 GLU A C 1
ATOM 679 O O . GLU A 1 86 ? 10.295 29.445 -2.126 1.00 51.09 86 GLU A O 1
ATOM 684 N N . GLN A 1 87 ? 12.100 30.065 -3.296 1.00 51.38 87 GLN A N 1
ATOM 685 C CA . GLN A 1 87 ? 12.503 31.113 -2.353 1.00 51.38 87 GLN A CA 1
ATOM 686 C C . GLN A 1 87 ? 11.662 32.401 -2.472 1.00 51.38 87 GLN A C 1
ATOM 688 O O . GLN A 1 87 ? 11.725 33.238 -1.575 1.00 51.38 87 GLN A O 1
ATOM 693 N N . ASP A 1 88 ? 10.826 32.523 -3.510 1.00 54.12 88 ASP A N 1
ATOM 694 C CA . ASP A 1 88 ? 10.058 33.741 -3.814 1.00 54.12 88 ASP A CA 1
ATOM 695 C C . ASP A 1 88 ? 8.578 33.697 -3.384 1.00 54.12 88 ASP A C 1
ATOM 697 O O . ASP A 1 88 ? 7.854 34.671 -3.593 1.00 54.12 88 ASP A O 1
ATOM 701 N N . LYS A 1 89 ? 8.103 32.599 -2.774 1.00 55.06 89 LYS A N 1
ATOM 702 C CA . LYS A 1 89 ? 6.683 32.453 -2.411 1.00 55.06 89 LYS A CA 1
ATOM 703 C C . LYS A 1 89 ? 6.349 32.946 -1.001 1.00 55.06 89 LYS A C 1
ATOM 705 O O . LYS A 1 89 ? 7.019 32.617 -0.017 1.00 55.06 89 LYS A O 1
ATOM 710 N N . ASN A 1 90 ? 5.259 33.704 -0.880 1.00 55.41 90 ASN A N 1
ATOM 711 C CA . ASN A 1 90 ? 4.789 34.274 0.389 1.00 55.41 90 ASN A CA 1
ATOM 712 C C . ASN A 1 90 ? 4.143 33.201 1.298 1.00 55.41 90 ASN A C 1
ATOM 714 O O . ASN A 1 90 ? 3.711 32.148 0.836 1.00 55.41 90 ASN A O 1
ATOM 718 N N . GLN A 1 91 ? 3.981 33.468 2.605 1.00 52.62 91 GLN A N 1
ATOM 719 C CA . GLN A 1 91 ? 3.358 32.522 3.562 1.00 52.62 91 GLN A CA 1
ATOM 720 C C . GLN A 1 91 ? 1.949 32.031 3.159 1.00 52.62 91 GLN A C 1
ATOM 722 O O . GLN A 1 91 ? 1.556 30.928 3.535 1.00 52.62 91 GLN A O 1
ATOM 727 N N . ALA A 1 92 ? 1.192 32.826 2.395 1.00 51.38 92 ALA A N 1
ATOM 728 C CA . ALA A 1 92 ? -0.113 32.429 1.861 1.00 51.38 92 ALA A CA 1
ATOM 729 C C . ALA A 1 92 ? -0.005 31.347 0.767 1.00 51.38 92 ALA A C 1
ATOM 731 O O . ALA A 1 92 ? -0.850 30.460 0.702 1.00 51.38 92 ALA A O 1
ATOM 732 N N . GLU A 1 93 ? 1.063 31.377 -0.030 1.00 51.66 93 GLU A N 1
ATOM 733 C CA . GLU A 1 93 ? 1.339 30.405 -1.094 1.00 51.66 93 GLU A CA 1
ATOM 734 C C . GLU A 1 93 ? 1.966 29.121 -0.526 1.00 51.66 93 GLU A C 1
ATOM 736 O O . GLU A 1 93 ? 1.676 28.031 -1.010 1.00 51.66 93 GLU A O 1
ATOM 741 N N . LYS A 1 94 ? 2.724 29.209 0.580 1.00 51.44 94 LYS A N 1
ATOM 742 C CA . LYS A 1 94 ? 3.171 28.022 1.336 1.00 51.44 94 LYS A CA 1
ATOM 743 C C . LYS A 1 94 ? 2.004 27.232 1.947 1.00 51.44 94 LYS A C 1
ATOM 745 O O . LYS A 1 94 ? 2.037 26.008 1.938 1.00 51.44 94 LYS A O 1
ATOM 750 N N . LYS A 1 95 ? 0.941 27.906 2.412 1.00 50.78 95 LYS A N 1
ATOM 751 C CA . LYS A 1 95 ? -0.309 27.251 2.855 1.00 50.78 95 LYS A CA 1
ATOM 752 C C . LYS A 1 95 ? -1.085 26.578 1.717 1.00 50.78 95 LYS A C 1
ATOM 754 O O . LYS A 1 95 ? -1.812 25.626 1.971 1.00 50.78 95 LYS A O 1
ATOM 759 N N . GLN A 1 96 ? -0.941 27.050 0.476 1.00 52.53 96 GLN A N 1
ATOM 760 C CA . GLN A 1 96 ? -1.540 26.410 -0.705 1.00 52.53 96 GLN A CA 1
ATOM 761 C C . GLN A 1 96 ? -0.808 25.134 -1.144 1.00 52.53 96 GLN A C 1
ATOM 763 O O . GLN A 1 96 ? -1.347 24.387 -1.952 1.00 52.53 96 GLN A O 1
ATOM 768 N N . ALA A 1 97 ? 0.382 24.857 -0.606 1.00 65.06 97 ALA A N 1
ATOM 769 C CA . ALA A 1 97 ? 1.113 23.622 -0.882 1.00 65.06 97 ALA A CA 1
ATOM 770 C C . ALA A 1 97 ? 0.642 22.432 -0.018 1.00 65.06 97 ALA A C 1
ATOM 772 O O . ALA A 1 97 ? 1.053 21.296 -0.257 1.00 65.06 97 ALA A O 1
ATOM 773 N N . GLU A 1 98 ? -0.210 22.666 0.988 1.00 81.56 98 GLU A N 1
ATOM 774 C CA . GLU A 1 98 ? -0.766 21.602 1.826 1.00 81.56 98 GLU A CA 1
ATOM 775 C C . GLU A 1 98 ? -1.820 20.802 1.051 1.00 81.56 98 GLU A C 1
ATOM 777 O O . GLU A 1 98 ? -2.822 21.346 0.586 1.00 81.56 98 GLU A O 1
ATOM 782 N N . THR A 1 99 ? -1.632 19.487 0.945 1.00 84.94 99 THR A N 1
ATOM 783 C CA . THR A 1 99 ? -2.596 18.595 0.285 1.00 84.94 99 THR A CA 1
ATOM 784 C C . THR A 1 99 ? -3.365 17.805 1.334 1.00 84.94 99 THR A C 1
ATOM 786 O O . THR A 1 99 ? -2.782 17.008 2.068 1.00 84.94 99 THR A O 1
ATOM 789 N N . THR A 1 100 ? -4.683 17.999 1.407 1.00 88.81 100 THR A N 1
ATOM 790 C CA . THR A 1 100 ? -5.547 17.159 2.251 1.00 88.81 100 THR A CA 1
ATOM 791 C C . THR A 1 100 ? -5.777 15.824 1.552 1.00 88.81 100 THR A C 1
ATOM 793 O O . THR A 1 100 ? -6.358 15.789 0.472 1.00 88.81 100 THR A O 1
ATOM 796 N N . ILE A 1 101 ? -5.320 14.732 2.164 1.00 87.38 101 ILE A N 1
ATOM 797 C CA . ILE A 1 101 ? -5.413 13.374 1.600 1.00 87.38 101 ILE A CA 1
ATOM 798 C C . ILE A 1 101 ? -6.498 12.522 2.267 1.00 87.38 101 ILE A C 1
ATOM 800 O O . ILE A 1 101 ? -6.864 11.470 1.750 1.00 87.38 101 ILE A O 1
ATOM 804 N N . PHE A 1 102 ? -7.013 12.970 3.413 1.00 91.44 102 PHE A N 1
ATOM 805 C CA . PHE A 1 102 ? -8.133 12.352 4.112 1.00 91.44 102 PHE A CA 1
ATOM 806 C C . PHE A 1 102 ? -8.874 13.419 4.916 1.00 91.44 102 PHE A C 1
ATOM 808 O O . PHE A 1 102 ? -8.234 14.252 5.557 1.00 91.44 102 PHE A O 1
ATOM 815 N N . ASN A 1 103 ? -10.202 13.412 4.875 1.00 93.31 103 ASN A N 1
ATOM 816 C CA . ASN A 1 103 ? -11.037 14.373 5.591 1.00 93.31 103 ASN A CA 1
ATOM 817 C C . ASN A 1 103 ? -12.431 13.779 5.793 1.00 93.31 103 ASN A C 1
ATOM 819 O O . ASN A 1 103 ? -13.340 14.056 5.014 1.00 93.31 103 ASN A O 1
ATOM 823 N N . ASP A 1 104 ? -12.570 12.905 6.783 1.00 95.38 104 ASP A N 1
ATOM 824 C CA . ASP A 1 104 ? -13.783 12.116 6.957 1.00 95.38 104 ASP A CA 1
ATOM 825 C C . ASP A 1 104 ? -14.038 11.691 8.400 1.00 95.38 104 ASP A C 1
ATOM 827 O O . ASP A 1 104 ? -13.131 11.596 9.226 1.00 95.38 104 ASP A O 1
ATOM 831 N N . GLU A 1 105 ? -15.301 11.377 8.681 1.00 96.00 105 GLU A N 1
ATOM 832 C CA . GLU A 1 105 ? -15.709 10.756 9.938 1.00 96.00 105 GLU A CA 1
ATOM 833 C C . GLU A 1 105 ? -15.241 9.299 9.995 1.00 96.00 105 GLU A C 1
ATOM 835 O O . GLU A 1 105 ? -15.435 8.520 9.057 1.00 96.00 105 GLU A O 1
ATOM 840 N N . ILE A 1 106 ? -14.657 8.919 11.129 1.00 95.38 106 ILE A N 1
ATOM 841 C CA . ILE A 1 106 ? -14.283 7.543 11.431 1.00 95.38 106 ILE A CA 1
ATOM 842 C C . ILE A 1 106 ? -14.931 7.087 12.736 1.00 95.38 106 ILE A C 1
ATOM 844 O O . ILE A 1 106 ? -15.085 7.851 13.690 1.00 95.38 106 ILE A O 1
ATOM 848 N N . THR A 1 107 ? -15.267 5.798 12.794 1.00 96.44 107 THR A N 1
ATOM 849 C CA . THR A 1 107 ? -15.721 5.140 14.022 1.00 96.44 107 THR A CA 1
ATOM 850 C C . THR A 1 107 ? -14.713 4.082 14.442 1.00 96.44 107 THR A C 1
ATOM 852 O O . THR A 1 107 ? -14.464 3.113 13.727 1.00 96.44 107 THR A O 1
ATOM 855 N N . ILE A 1 108 ? -14.153 4.256 15.634 1.00 95.62 108 ILE A N 1
ATOM 856 C CA . ILE A 1 108 ? -13.289 3.287 16.299 1.00 95.62 108 ILE A CA 1
ATOM 857 C C . ILE A 1 108 ? -14.174 2.443 17.209 1.00 95.62 108 ILE A C 1
ATOM 859 O O . ILE A 1 108 ? -14.572 2.898 18.279 1.00 95.62 108 ILE A O 1
ATOM 863 N N . HIS A 1 109 ? -14.498 1.221 16.804 1.00 95.81 109 HIS A N 1
ATOM 864 C CA . HIS A 1 109 ? -15.188 0.261 17.661 1.00 95.81 109 HIS A CA 1
ATOM 865 C C . HIS A 1 109 ? -14.187 -0.376 18.617 1.00 95.81 109 HIS A C 1
ATOM 867 O O . HIS A 1 109 ? -13.135 -0.843 18.192 1.00 95.81 109 HIS A O 1
ATOM 873 N N . HIS A 1 110 ? -14.507 -0.417 19.904 1.00 93.38 110 HIS A N 1
ATOM 874 C CA . HIS A 1 110 ? -13.601 -0.898 20.942 1.00 93.38 110 HIS A CA 1
ATOM 875 C C . HIS A 1 110 ? -14.313 -1.820 21.931 1.00 93.38 110 HIS A C 1
ATOM 877 O O . HIS A 1 110 ? -15.541 -1.926 21.951 1.00 93.38 110 HIS A O 1
ATOM 883 N N . GLY A 1 111 ? -13.510 -2.539 22.713 1.00 85.81 111 GLY A N 1
ATOM 884 C CA . GLY A 1 111 ? -13.967 -3.619 23.584 1.00 85.81 111 GLY A CA 1
ATOM 885 C C . GLY A 1 111 ? -13.476 -4.977 23.114 1.00 85.81 111 GLY A C 1
ATOM 886 O O . GLY A 1 111 ? -13.037 -5.091 21.980 1.00 85.81 111 GLY A O 1
ATOM 887 N N . PRO A 1 112 ? -13.547 -6.020 23.956 1.00 87.75 112 PRO A N 1
ATOM 888 C CA . PRO A 1 112 ? -12.780 -7.249 23.753 1.00 87.75 112 PRO A CA 1
ATOM 889 C C . PRO A 1 112 ? -13.119 -7.991 22.452 1.00 87.75 112 PRO A C 1
ATOM 891 O O . PRO A 1 112 ? -12.297 -8.752 21.947 1.00 87.75 112 PRO A O 1
ATOM 894 N N . PHE A 1 113 ? -14.319 -7.755 21.909 1.00 91.12 113 PHE A N 1
ATOM 895 C CA . PHE A 1 113 ? -14.784 -8.271 20.624 1.00 91.12 113 PHE A CA 1
ATOM 896 C C . PHE A 1 113 ? -15.685 -7.233 19.935 1.00 91.12 113 PHE A C 1
ATOM 898 O O . PHE A 1 113 ? -16.907 -7.316 20.072 1.00 91.12 113 PHE A O 1
ATOM 905 N N . PRO A 1 114 ? -15.127 -6.248 19.209 1.00 91.94 114 PRO A N 1
ATOM 906 C CA . PRO A 1 114 ? -15.916 -5.230 18.529 1.00 91.94 114 PRO A CA 1
ATOM 907 C C . PRO A 1 114 ? -16.960 -5.882 17.616 1.00 91.94 114 PRO A C 1
ATOM 909 O O . PRO A 1 114 ? -16.629 -6.731 16.788 1.00 91.94 114 PRO A O 1
ATOM 912 N N . MET A 1 115 ? -18.232 -5.497 17.757 1.00 90.06 115 MET A N 1
ATOM 913 C CA . MET A 1 115 ? -19.335 -6.163 17.045 1.00 90.06 115 MET A CA 1
ATOM 914 C C . MET A 1 115 ? -19.178 -6.121 15.520 1.00 90.06 115 MET A C 1
ATOM 916 O O . MET A 1 115 ? -19.546 -7.076 14.842 1.00 90.06 115 MET A O 1
ATOM 920 N N . VAL A 1 116 ? -18.601 -5.039 14.991 1.00 91.25 116 VAL A N 1
ATOM 921 C CA . VAL A 1 116 ? -18.321 -4.890 13.555 1.00 91.25 116 VAL A CA 1
ATOM 922 C C . VAL A 1 116 ? -17.257 -5.889 13.095 1.00 91.25 116 VAL A C 1
ATOM 924 O O . VAL A 1 116 ? -17.460 -6.573 12.098 1.00 91.25 116 VAL A O 1
ATOM 927 N N . ALA A 1 117 ? -16.193 -6.081 13.881 1.00 91.88 117 ALA A N 1
ATOM 928 C CA . ALA A 1 117 ? -15.176 -7.093 13.600 1.00 91.88 117 ALA A CA 1
ATOM 929 C C . ALA A 1 117 ? -15.785 -8.510 13.596 1.00 91.88 117 ALA A C 1
ATOM 931 O O . ALA A 1 117 ? -15.516 -9.309 12.699 1.00 91.88 117 ALA A O 1
ATOM 932 N N . LEU A 1 118 ? -16.665 -8.816 14.559 1.00 91.44 118 LEU A N 1
ATOM 933 C CA . LEU A 1 118 ? -17.373 -10.102 14.613 1.00 91.44 118 LEU A CA 1
ATOM 934 C C . LEU A 1 118 ? -18.269 -10.330 13.388 1.00 91.44 118 LEU A C 1
ATOM 936 O O . LEU A 1 118 ? -18.285 -11.436 12.849 1.00 91.44 118 LEU A O 1
ATOM 940 N N . ALA A 1 119 ? -18.997 -9.302 12.939 1.00 90.38 119 ALA A N 1
ATOM 941 C CA . ALA A 1 119 ? -19.841 -9.373 11.744 1.00 90.38 119 ALA A CA 1
ATOM 942 C C . ALA A 1 119 ? -19.026 -9.658 10.468 1.00 90.38 119 ALA A C 1
ATOM 944 O O . ALA A 1 119 ? -19.522 -10.300 9.545 1.00 90.38 119 ALA A O 1
ATOM 945 N N . GLU A 1 120 ? -17.756 -9.253 10.452 1.00 88.38 120 GLU A N 1
ATOM 946 C CA . GLU A 1 120 ? -16.783 -9.528 9.389 1.00 88.38 120 GLU A CA 1
ATOM 947 C C . GLU A 1 120 ? -16.024 -10.856 9.579 1.00 88.38 120 GLU A C 1
ATOM 949 O O . GLU A 1 120 ? -15.088 -11.165 8.839 1.00 88.38 120 GLU A O 1
ATOM 954 N N . GLY A 1 121 ? -16.413 -11.667 10.569 1.00 89.56 121 GLY A N 1
ATOM 955 C CA . GLY A 1 121 ? -15.814 -12.973 10.843 1.00 89.56 121 GLY A CA 1
ATOM 956 C C . GLY A 1 121 ? -14.491 -12.921 11.614 1.00 89.56 121 GLY A C 1
ATOM 957 O O . GLY A 1 121 ? -13.774 -13.924 11.676 1.00 89.56 121 GLY A O 1
ATOM 958 N N . LYS A 1 122 ? -14.136 -11.782 12.223 1.00 88.50 122 LYS A N 1
ATOM 959 C CA . LYS A 1 122 ? -12.975 -11.665 13.116 1.00 88.50 122 LYS A CA 1
ATOM 960 C C . LYS A 1 122 ? -13.362 -12.077 14.534 1.00 88.50 122 LYS A C 1
ATOM 962 O O . LYS A 1 122 ? -13.806 -11.271 15.343 1.00 88.50 122 LYS A O 1
ATOM 967 N N . PHE A 1 123 ? -13.166 -13.361 14.831 1.00 89.44 123 PHE A N 1
ATOM 968 C CA . PHE A 1 123 ? -13.468 -13.958 16.140 1.00 89.44 123 PHE A CA 1
ATOM 969 C C . PHE A 1 123 ? -12.308 -13.902 17.143 1.00 89.44 123 PHE A C 1
ATOM 971 O O . PHE A 1 123 ? -12.458 -14.346 18.280 1.00 89.44 123 PHE A O 1
ATOM 978 N N . THR A 1 124 ? -11.142 -13.394 16.744 1.00 89.62 124 THR A N 1
ATOM 979 C CA . THR A 1 124 ? -10.024 -13.166 17.665 1.00 89.62 124 THR A CA 1
ATOM 980 C C . THR A 1 124 ? -10.238 -11.860 18.436 1.00 89.62 124 THR A C 1
ATOM 982 O O . THR A 1 124 ? -10.698 -10.890 17.830 1.00 89.62 124 THR A O 1
ATOM 985 N N . PRO A 1 125 ? -9.897 -11.793 19.740 1.00 90.75 125 PRO A N 1
ATOM 986 C CA . PRO A 1 125 ? -10.054 -10.571 20.523 1.00 90.75 125 PRO A CA 1
ATOM 987 C C . PRO A 1 125 ? -9.342 -9.371 19.889 1.00 90.75 125 PRO A C 1
ATOM 989 O O . PRO A 1 125 ? -8.146 -9.446 19.586 1.00 90.75 125 PRO A O 1
ATOM 992 N N . GLN A 1 126 ? -10.063 -8.261 19.732 1.00 91.81 126 GLN A N 1
ATOM 993 C CA . GLN A 1 126 ? -9.534 -7.001 19.201 1.00 91.81 126 GLN A CA 1
ATOM 994 C C . GLN A 1 126 ? -9.622 -5.920 20.271 1.00 91.81 126 GLN A C 1
ATOM 996 O O . GLN A 1 126 ? -10.630 -5.831 20.952 1.00 91.81 126 GLN A O 1
ATOM 1001 N N . ILE A 1 127 ? -8.590 -5.093 20.414 1.00 90.56 127 ILE A N 1
ATOM 1002 C CA . ILE A 1 127 ? -8.631 -3.879 21.238 1.00 90.56 127 ILE A CA 1
ATOM 1003 C C . ILE A 1 127 ? -9.522 -2.843 20.549 1.00 90.56 127 ILE A C 1
ATOM 1005 O O . ILE A 1 127 ? -10.395 -2.241 21.178 1.00 90.56 127 ILE A O 1
ATOM 1009 N N . ALA A 1 128 ? -9.298 -2.655 19.249 1.00 92.88 128 ALA A N 1
ATOM 1010 C CA . ALA A 1 128 ? -10.009 -1.695 18.425 1.00 92.88 128 ALA A CA 1
ATOM 1011 C C . ALA A 1 128 ? -10.178 -2.214 16.994 1.00 92.88 128 ALA A C 1
ATOM 1013 O O . ALA A 1 128 ? -9.334 -2.956 16.486 1.00 92.88 128 ALA A O 1
ATOM 1014 N N . TRP A 1 129 ? -11.265 -1.796 16.352 1.00 95.50 129 TRP A N 1
ATOM 1015 C CA . TRP A 1 129 ? -11.581 -2.071 14.958 1.00 95.50 129 TRP A CA 1
ATOM 1016 C C . TRP A 1 129 ? -12.193 -0.835 14.305 1.00 95.50 129 TRP A C 1
ATOM 1018 O O . TRP A 1 129 ? -13.118 -0.233 14.847 1.00 95.50 129 TRP A O 1
ATOM 1028 N N . ILE A 1 130 ? -11.700 -0.478 13.130 1.00 95.62 130 ILE A N 1
ATOM 1029 C CA . ILE A 1 130 ? -12.253 0.552 12.259 1.00 95.62 130 ILE A CA 1
ATOM 1030 C C . ILE A 1 130 ? -12.696 -0.152 10.985 1.00 95.62 130 ILE A C 1
ATOM 1032 O O . ILE A 1 130 ? -11.895 -0.832 10.346 1.00 95.62 130 ILE A O 1
ATOM 1036 N N . ASN A 1 131 ? -13.952 0.054 10.610 1.00 95.06 131 ASN A N 1
ATOM 1037 C CA . ASN A 1 131 ? -14.437 -0.208 9.266 1.00 95.06 131 ASN A CA 1
ATOM 1038 C C . ASN A 1 131 ? -14.826 1.143 8.665 1.00 95.06 131 ASN A C 1
ATOM 1040 O O . ASN A 1 131 ? -15.617 1.885 9.247 1.00 95.06 131 ASN A O 1
ATOM 1044 N N . TYR A 1 132 ? -14.226 1.469 7.532 1.00 95.81 132 TYR A N 1
ATOM 1045 C CA . TYR A 1 132 ? -14.477 2.690 6.795 1.00 95.81 132 TYR A CA 1
ATOM 1046 C C . TYR A 1 132 ? -14.875 2.346 5.366 1.00 95.81 132 TYR A C 1
ATOM 1048 O O . TYR A 1 132 ? -14.233 1.544 4.685 1.00 95.81 132 TYR A O 1
ATOM 1056 N N . ALA A 1 133 ? -15.917 3.015 4.898 1.00 96.25 133 ALA A N 1
ATOM 1057 C CA . ALA A 1 133 ? -16.329 3.013 3.511 1.00 96.25 133 ALA A CA 1
ATOM 1058 C C . ALA A 1 133 ? -16.505 4.469 3.095 1.00 96.25 133 ALA A C 1
ATOM 1060 O O . ALA A 1 133 ? -17.284 5.192 3.715 1.00 96.25 133 ALA A O 1
ATOM 1061 N N . MET A 1 134 ? -15.769 4.895 2.067 1.00 95.56 134 MET A N 1
ATOM 1062 C CA . MET A 1 134 ? -15.788 6.282 1.616 1.00 95.56 134 MET A CA 1
ATOM 1063 C C . MET A 1 134 ? -17.213 6.686 1.219 1.00 95.56 134 MET A C 1
ATOM 1065 O O . MET A 1 134 ? -17.775 6.076 0.296 1.00 95.56 134 MET A O 1
ATOM 1069 N N . PRO A 1 135 ? -17.833 7.660 1.904 1.00 95.00 135 PRO A N 1
ATOM 1070 C CA . PRO A 1 135 ? -19.210 8.020 1.622 1.00 95.00 135 PRO A CA 1
ATOM 1071 C C . PRO A 1 135 ? -19.283 8.930 0.389 1.00 95.00 135 PRO A C 1
ATOM 1073 O O . PRO A 1 135 ? -18.322 9.613 0.038 1.00 95.00 135 PRO A O 1
ATOM 1076 N N . GLU A 1 136 ? -20.450 8.973 -0.260 1.00 94.25 136 GLU A N 1
ATOM 1077 C CA . GLU A 1 136 ? -20.673 9.798 -1.458 1.00 94.25 136 GLU A CA 1
ATOM 1078 C C . GLU A 1 136 ? -20.309 11.268 -1.214 1.00 94.25 136 GLU A C 1
ATOM 1080 O O . GLU A 1 136 ? -19.641 11.876 -2.040 1.00 94.25 136 GLU A O 1
ATOM 1085 N N . LYS A 1 137 ? -20.685 11.822 -0.053 1.00 92.81 137 LYS A N 1
ATOM 1086 C CA . LYS A 1 137 ? -20.434 13.230 0.303 1.00 92.81 137 LYS A CA 1
ATOM 1087 C C . LYS A 1 137 ? -18.952 13.631 0.264 1.00 92.81 137 LYS A C 1
ATOM 1089 O O . LYS A 1 137 ? -18.671 14.813 0.101 1.00 92.81 137 LYS A O 1
ATOM 1094 N N . SER A 1 138 ? -18.036 12.677 0.415 1.00 89.12 138 SER A N 1
ATOM 1095 C CA . SER A 1 138 ? -16.595 12.938 0.530 1.00 89.12 138 SER A CA 1
ATOM 1096 C C . SER A 1 138 ? -15.898 12.940 -0.822 1.00 89.12 138 SER A C 1
ATOM 1098 O O . SER A 1 138 ? -14.934 13.673 -1.013 1.00 89.12 138 SER A O 1
ATOM 1100 N N . ALA A 1 139 ? -16.418 12.173 -1.785 1.00 88.00 139 ALA A N 1
ATOM 1101 C CA . ALA A 1 139 ? -15.977 12.215 -3.176 1.00 88.00 139 ALA A CA 1
ATOM 1102 C C . ALA A 1 139 ? -17.122 11.810 -4.131 1.00 88.00 139 ALA A C 1
ATOM 1104 O O . ALA A 1 139 ? -17.133 10.681 -4.637 1.00 88.00 139 ALA A O 1
ATOM 1105 N N . PRO A 1 140 ? -18.087 12.712 -4.405 1.00 89.19 140 PRO A N 1
ATOM 1106 C CA . PRO A 1 140 ? -19.303 12.372 -5.154 1.00 89.19 140 PRO A CA 1
ATOM 1107 C C . PRO A 1 140 ? -19.019 11.869 -6.570 1.00 89.19 140 PRO A C 1
ATOM 1109 O O . PRO A 1 140 ? -19.714 11.000 -7.093 1.00 89.19 140 PRO A O 1
ATOM 1112 N N . GLU A 1 141 ? -17.984 12.419 -7.199 1.00 85.31 141 GLU A N 1
ATOM 1113 C CA . GLU A 1 141 ? -17.568 12.053 -8.548 1.00 85.31 141 GLU A CA 1
ATOM 1114 C C . GLU A 1 141 ? -16.997 10.636 -8.565 1.00 85.31 141 GLU A C 1
ATOM 1116 O O . GLU A 1 141 ? -17.542 9.775 -9.250 1.00 85.31 141 GLU A O 1
ATOM 1121 N N . LEU A 1 142 ? -15.989 10.350 -7.730 1.00 87.31 142 LEU A N 1
ATOM 1122 C CA . LEU A 1 142 ? -15.408 9.008 -7.597 1.00 87.31 142 LEU A CA 1
ATOM 1123 C C . LEU A 1 142 ? -16.455 7.956 -7.223 1.00 87.31 142 LEU A C 1
ATOM 1125 O O . LEU A 1 142 ? -16.400 6.838 -7.725 1.00 87.31 142 LEU A O 1
ATOM 1129 N N . TRP A 1 143 ? -17.426 8.312 -6.383 1.00 90.62 143 TRP A N 1
ATOM 1130 C CA . TRP A 1 143 ? -18.518 7.420 -6.002 1.00 90.62 143 TRP A CA 1
ATOM 1131 C C . TRP A 1 143 ? -19.399 7.035 -7.201 1.00 90.62 143 TRP A C 1
ATOM 1133 O O . TRP A 1 143 ? -19.721 5.859 -7.387 1.00 90.62 143 TRP A O 1
ATOM 1143 N N . LYS A 1 144 ? -19.727 8.000 -8.073 1.00 89.06 144 LYS A N 1
ATOM 1144 C CA . LYS A 1 144 ? -20.431 7.737 -9.341 1.00 89.06 144 LYS A CA 1
ATOM 1145 C C . LYS A 1 144 ? -19.586 6.885 -10.288 1.00 89.06 144 LYS A C 1
ATOM 1147 O O . LYS A 1 144 ? -20.110 5.942 -10.879 1.00 89.06 144 LYS A O 1
ATOM 1152 N N . LEU A 1 145 ? -18.289 7.180 -10.405 1.00 88.50 145 LEU A N 1
ATOM 1153 C CA . LEU A 1 145 ? -17.368 6.424 -11.267 1.00 88.50 145 LEU A CA 1
ATOM 1154 C C . LEU A 1 145 ? -17.165 4.982 -10.796 1.00 88.50 145 LEU A C 1
ATOM 1156 O O . LEU A 1 145 ? -17.010 4.084 -11.620 1.00 88.50 145 LEU A O 1
ATOM 1160 N N . ALA A 1 146 ? -17.239 4.750 -9.487 1.00 90.94 146 ALA A N 1
ATOM 1161 C CA . ALA A 1 146 ? -17.206 3.431 -8.866 1.00 90.94 146 ALA A CA 1
ATOM 1162 C C . ALA A 1 146 ? -18.574 2.716 -8.878 1.00 90.94 146 ALA A C 1
ATOM 1164 O O . ALA A 1 146 ? -18.799 1.781 -8.110 1.00 90.94 146 ALA A O 1
ATOM 1165 N N . GLY A 1 147 ? -19.510 3.141 -9.735 1.00 91.31 147 GLY A N 1
ATOM 1166 C CA . GLY A 1 147 ? -20.802 2.476 -9.899 1.00 91.31 147 GLY A CA 1
ATOM 1167 C C . GLY A 1 147 ? -21.762 2.714 -8.737 1.00 91.31 147 GLY A C 1
ATOM 1168 O O . GLY A 1 147 ? -22.495 1.802 -8.356 1.00 91.31 147 GLY A O 1
ATOM 1169 N N . ASN A 1 148 ? -21.771 3.933 -8.193 1.00 93.38 148 ASN A N 1
ATOM 1170 C CA . ASN A 1 148 ? -22.593 4.323 -7.050 1.00 93.38 148 ASN A CA 1
ATOM 1171 C C . ASN A 1 148 ? -22.267 3.510 -5.784 1.00 93.38 148 ASN A C 1
ATOM 1173 O O . ASN A 1 148 ? -23.154 3.012 -5.085 1.00 93.38 148 ASN A O 1
ATOM 1177 N N . GLN A 1 149 ? -20.972 3.323 -5.523 1.00 93.94 149 GLN A N 1
ATOM 1178 C CA . GLN A 1 149 ? -20.435 2.604 -4.368 1.00 93.94 149 GLN A CA 1
ATOM 1179 C C . GLN A 1 149 ? -19.174 3.301 -3.853 1.00 93.94 149 GLN A C 1
ATOM 1181 O O . GLN A 1 149 ? -18.538 4.084 -4.559 1.00 93.94 149 GLN A O 1
ATOM 1186 N N . SER A 1 150 ? -18.785 3.003 -2.613 1.00 95.19 150 SER A N 1
ATOM 1187 C CA . SER A 1 150 ? -17.531 3.497 -2.045 1.00 95.19 150 SER A CA 1
ATOM 1188 C C . SER A 1 150 ? -16.340 3.036 -2.884 1.00 95.19 150 SER A C 1
ATOM 1190 O O . SER A 1 150 ? -16.075 1.837 -2.980 1.00 95.19 150 SER A O 1
ATOM 1192 N N . PHE A 1 151 ? -15.604 3.987 -3.468 1.00 94.25 151 PHE A N 1
ATOM 1193 C CA . PHE A 1 151 ? -14.389 3.670 -4.219 1.00 94.25 151 PHE A CA 1
ATOM 1194 C C . PHE A 1 151 ? -13.304 3.102 -3.303 1.00 94.25 151 PHE A C 1
ATOM 1196 O O . PHE A 1 151 ? -12.680 2.124 -3.686 1.00 94.25 151 PHE A O 1
ATOM 1203 N N . ILE A 1 152 ? -13.123 3.647 -2.094 1.00 95.25 152 ILE A N 1
ATOM 1204 C CA . ILE A 1 152 ? -12.194 3.125 -1.085 1.00 95.25 152 ILE A CA 1
ATOM 1205 C C . ILE A 1 152 ? -12.972 2.533 0.087 1.00 95.25 152 ILE A C 1
ATOM 1207 O O . ILE A 1 152 ? -13.891 3.161 0.620 1.00 95.25 152 ILE A O 1
ATOM 1211 N N . THR A 1 153 ? -12.558 1.347 0.529 1.00 96.69 153 THR A N 1
ATOM 1212 C CA . THR A 1 153 ? -12.937 0.804 1.839 1.00 96.69 153 THR A CA 1
ATOM 1213 C C . THR A 1 153 ? -11.700 0.369 2.610 1.00 96.69 153 THR A C 1
ATOM 1215 O O . THR A 1 153 ? -10.742 -0.133 2.018 1.00 96.69 153 THR A O 1
ATOM 1218 N N . ALA A 1 154 ? -11.726 0.535 3.927 1.00 95.88 154 ALA A N 1
ATOM 1219 C CA . ALA A 1 154 ? -10.619 0.234 4.817 1.00 95.88 154 ALA A CA 1
ATOM 1220 C C . ALA A 1 154 ? -11.107 -0.541 6.041 1.00 95.88 154 ALA A C 1
ATOM 1222 O O . ALA A 1 154 ? -12.095 -0.172 6.665 1.00 95.88 154 ALA A O 1
ATOM 1223 N N . ASN A 1 155 ? -10.380 -1.592 6.406 1.00 95.25 155 ASN A N 1
ATOM 1224 C CA . ASN A 1 155 ? -10.545 -2.294 7.671 1.00 95.25 155 ASN A CA 1
ATOM 1225 C C . ASN A 1 155 ? -9.224 -2.221 8.421 1.00 95.25 155 ASN A C 1
ATOM 1227 O O . ASN A 1 155 ? -8.195 -2.635 7.886 1.00 95.25 155 ASN A O 1
ATOM 1231 N N . MET A 1 156 ? -9.244 -1.685 9.634 1.00 94.62 156 MET A N 1
ATOM 1232 C CA . MET A 1 156 ? -8.055 -1.554 10.469 1.00 94.62 156 MET A CA 1
ATOM 1233 C C . MET A 1 156 ? -8.346 -2.114 11.850 1.00 94.62 156 MET A C 1
ATOM 1235 O O . MET A 1 156 ? -9.364 -1.785 12.450 1.00 94.62 156 MET A O 1
ATOM 1239 N N . GLY A 1 157 ? -7.459 -2.952 12.365 1.00 92.81 157 GLY A N 1
ATOM 1240 C CA . GLY A 1 157 ? -7.646 -3.610 13.647 1.00 92.81 157 GLY A CA 1
ATOM 1241 C C . GLY A 1 157 ? -6.352 -3.730 14.419 1.00 92.81 157 GLY A C 1
ATOM 1242 O O . GLY A 1 157 ? -5.287 -3.899 13.829 1.00 92.81 157 GLY A O 1
ATOM 1243 N N . ILE A 1 158 ? -6.464 -3.669 15.741 1.00 91.25 158 ILE A N 1
ATOM 1244 C CA . ILE A 1 158 ? -5.369 -3.974 16.659 1.00 91.25 158 ILE A CA 1
ATOM 1245 C C . ILE A 1 158 ? -5.868 -5.057 17.604 1.00 91.25 158 ILE A C 1
ATOM 1247 O O . ILE A 1 158 ? -6.857 -4.859 18.311 1.00 91.25 158 ILE A O 1
ATOM 1251 N N . SER A 1 159 ? -5.191 -6.201 17.622 1.00 91.38 159 SER A N 1
ATOM 1252 C CA . SER A 1 159 ? -5.508 -7.298 18.539 1.00 91.38 159 SER A CA 1
ATOM 1253 C C . SER A 1 159 ? -4.919 -7.084 19.937 1.00 91.38 159 SER A C 1
ATOM 1255 O O . SER A 1 159 ? -4.034 -6.256 20.130 1.00 91.38 159 SER A O 1
ATOM 1257 N N . TYR A 1 160 ? -5.353 -7.878 20.920 1.00 86.56 160 TYR A N 1
ATOM 1258 C CA . TYR A 1 160 ? -4.758 -7.869 22.271 1.00 86.56 160 TYR A CA 1
ATOM 1259 C C . TYR A 1 160 ? -3.301 -8.351 22.329 1.00 86.56 160 TYR A C 1
ATOM 1261 O O . TYR A 1 160 ? -2.648 -8.170 23.350 1.00 86.56 160 TYR A O 1
ATOM 1269 N N . HIS A 1 161 ? -2.792 -8.951 21.251 1.00 86.19 161 HIS A N 1
ATOM 1270 C CA . HIS A 1 161 ? -1.374 -9.293 21.101 1.00 86.19 161 HIS A CA 1
ATOM 1271 C C . HIS A 1 161 ? -0.613 -8.215 20.314 1.00 86.19 161 HIS A C 1
ATOM 1273 O O . HIS A 1 161 ? 0.410 -8.515 19.708 1.00 86.19 161 HIS A O 1
ATOM 1279 N N . GLU A 1 162 ? -1.174 -7.001 20.239 1.00 85.12 162 GLU A N 1
ATOM 1280 C CA . GLU A 1 162 ? -0.602 -5.839 19.543 1.00 85.12 162 GLU A CA 1
ATOM 1281 C C . GLU A 1 162 ? -0.291 -6.117 18.064 1.00 85.12 162 GLU A C 1
ATOM 1283 O O . GLU A 1 162 ? 0.556 -5.487 17.435 1.00 85.12 162 GLU A O 1
ATOM 1288 N N . TYR A 1 163 ? -1.024 -7.075 17.492 1.00 90.31 163 TYR A N 1
ATOM 1289 C CA . TYR A 1 163 ? -1.002 -7.356 16.067 1.00 90.31 163 TYR A CA 1
ATOM 1290 C C . TYR A 1 163 ? -1.923 -6.375 15.346 1.00 90.31 163 TYR A C 1
ATOM 1292 O O . TYR A 1 163 ? -3.138 -6.390 15.573 1.00 90.31 163 TYR A O 1
ATOM 1300 N N . LEU A 1 164 ? -1.328 -5.534 14.511 1.00 91.81 164 LEU A N 1
ATOM 1301 C CA . LEU A 1 164 ? -1.964 -4.599 13.602 1.00 91.81 164 LEU A CA 1
ATOM 1302 C C . LEU A 1 164 ? -2.357 -5.320 12.310 1.00 91.81 164 LEU A C 1
ATOM 1304 O O . LEU A 1 164 ? -1.565 -6.043 11.707 1.00 91.81 164 LEU A O 1
ATOM 1308 N N . THR A 1 165 ? -3.575 -5.073 11.851 1.00 93.44 165 THR A N 1
ATOM 1309 C CA . THR A 1 165 ? -4.062 -5.482 10.535 1.00 93.44 165 THR A CA 1
ATOM 1310 C C . THR A 1 165 ? -4.656 -4.267 9.847 1.00 93.44 165 THR A C 1
ATOM 1312 O O . THR A 1 165 ? -5.535 -3.619 10.403 1.00 93.44 165 THR A O 1
ATOM 1315 N N . ILE A 1 166 ? -4.212 -3.980 8.631 1.00 94.56 166 ILE A N 1
ATOM 1316 C CA . ILE A 1 166 ? -4.764 -2.954 7.751 1.00 94.56 166 ILE A CA 1
ATOM 1317 C C . ILE A 1 166 ? -5.111 -3.637 6.435 1.00 94.56 166 ILE A C 1
ATOM 1319 O O . ILE A 1 166 ? -4.276 -4.302 5.829 1.00 94.56 166 ILE A O 1
ATOM 1323 N N . LYS A 1 167 ? -6.344 -3.463 5.976 1.00 96.94 167 LYS A N 1
ATOM 1324 C CA . LYS A 1 167 ? -6.804 -3.896 4.662 1.00 96.94 167 LYS A CA 1
ATOM 1325 C C . LYS A 1 167 ? -7.491 -2.728 3.982 1.00 96.94 167 LYS A C 1
ATOM 1327 O O . LYS A 1 167 ? -8.587 -2.346 4.380 1.00 96.94 167 LYS A O 1
ATOM 1332 N N . LEU A 1 168 ? -6.863 -2.206 2.943 1.00 97.31 168 LEU A N 1
ATOM 1333 C CA . LEU A 1 168 ? -7.426 -1.213 2.042 1.00 97.31 168 LEU A CA 1
ATOM 1334 C C . LEU A 1 168 ? -7.851 -1.915 0.760 1.00 97.31 168 LEU A C 1
ATOM 1336 O O . LEU A 1 168 ? -7.142 -2.788 0.258 1.00 97.31 168 LEU A O 1
ATOM 1340 N N . THR A 1 169 ? -8.994 -1.538 0.214 1.00 97.62 169 THR A N 1
ATOM 1341 C CA . THR A 1 169 ? -9.412 -1.983 -1.112 1.00 97.62 169 THR A CA 1
ATOM 1342 C C . THR A 1 169 ? -9.956 -0.812 -1.893 1.00 97.62 169 THR A C 1
ATOM 1344 O O . THR A 1 169 ? -10.664 0.023 -1.326 1.00 97.62 169 THR A O 1
ATOM 1347 N N . ASN A 1 170 ? -9.675 -0.798 -3.190 1.00 96.56 170 ASN A N 1
ATOM 1348 C CA . ASN A 1 170 ? -10.335 0.099 -4.117 1.00 96.56 170 ASN A CA 1
ATOM 1349 C C . ASN A 1 170 ? -11.279 -0.679 -5.039 1.00 96.56 170 ASN A C 1
ATOM 1351 O O . ASN A 1 170 ? -11.037 -1.849 -5.351 1.00 96.56 170 ASN A O 1
ATOM 1355 N N . LYS A 1 171 ? -12.336 -0.011 -5.491 1.00 95.31 171 LYS A N 1
ATOM 1356 C CA . LYS A 1 171 ? -13.204 -0.497 -6.563 1.00 95.31 171 LYS A CA 1
ATOM 1357 C C . LYS A 1 171 ? -12.685 -0.084 -7.928 1.00 95.31 171 LYS A C 1
ATOM 1359 O O . LYS A 1 171 ? -11.944 0.887 -8.049 1.00 95.31 171 LYS A O 1
ATOM 1364 N N . ALA A 1 172 ? -13.070 -0.835 -8.947 1.00 93.81 172 ALA A N 1
ATOM 1365 C CA . ALA A 1 172 ? -12.742 -0.512 -10.316 1.00 93.81 172 ALA A CA 1
ATOM 1366 C C . ALA A 1 172 ? -13.323 0.851 -10.713 1.00 93.81 172 ALA A C 1
ATOM 1368 O O . ALA A 1 172 ? -14.462 1.181 -10.375 1.00 93.81 172 ALA A O 1
ATOM 1369 N N . LEU A 1 173 ? -12.533 1.612 -11.465 1.00 90.75 173 LEU A N 1
ATOM 1370 C CA . LEU A 1 173 ? -12.943 2.841 -12.131 1.00 90.75 173 LEU A CA 1
ATOM 1371 C C . LEU A 1 173 ? -12.766 2.658 -13.630 1.00 90.75 173 LEU A C 1
ATOM 1373 O O . LEU A 1 173 ? -11.802 2.037 -14.078 1.00 90.75 173 LEU A O 1
ATOM 1377 N N . LYS A 1 174 ? -13.667 3.253 -14.401 1.00 80.19 174 LYS A N 1
ATOM 1378 C CA . LYS A 1 174 ? -13.592 3.267 -15.858 1.00 80.19 174 LYS A CA 1
ATOM 1379 C C . LYS A 1 174 ? -13.899 4.662 -16.368 1.00 80.19 174 LYS A C 1
ATOM 1381 O O . LYS A 1 174 ? -14.934 5.208 -15.989 1.00 80.19 174 LYS A O 1
ATOM 1386 N N . LEU A 1 175 ? -13.070 5.209 -17.263 1.00 69.38 175 LEU A N 1
ATOM 1387 C CA . LEU A 1 175 ? -13.466 6.406 -18.008 1.00 69.38 175 LEU A CA 1
ATOM 1388 C C . LEU A 1 175 ? -12.717 6.667 -19.308 1.00 69.38 175 LEU A C 1
ATOM 1390 O O . LEU A 1 175 ? -11.605 7.155 -19.309 1.00 69.38 175 LEU A O 1
ATOM 1394 N N . THR A 1 176 ? -13.364 6.433 -20.443 1.00 61.81 176 THR A N 1
ATOM 1395 C CA . THR A 1 176 ? -12.893 6.860 -21.770 1.00 61.81 176 THR A CA 1
ATOM 1396 C C . THR A 1 176 ? -14.069 7.533 -22.476 1.00 61.81 176 THR A C 1
ATOM 1398 O O . THR A 1 176 ? -15.137 6.927 -22.531 1.00 61.81 176 THR A O 1
ATOM 1401 N N . ASP A 1 177 ? -13.876 8.777 -22.926 1.00 61.50 177 ASP A N 1
ATOM 1402 C CA . ASP A 1 177 ? -14.840 9.731 -23.515 1.00 61.50 177 ASP A CA 1
ATOM 1403 C C . ASP A 1 177 ? -15.999 10.230 -22.633 1.00 61.50 177 ASP A C 1
ATOM 1405 O O . ASP A 1 177 ? -17.130 9.749 -22.702 1.00 61.50 177 ASP A O 1
ATOM 1409 N N . SER A 1 178 ? -15.770 11.290 -21.846 1.00 50.94 178 SER A N 1
ATOM 1410 C CA . SER A 1 178 ? -16.843 12.246 -21.514 1.00 50.94 178 SER A CA 1
ATOM 1411 C C . SER A 1 178 ? -16.327 13.594 -21.003 1.00 50.94 178 SER A C 1
ATOM 1413 O O . SER A 1 178 ? -15.277 13.705 -20.376 1.00 50.94 178 SER A O 1
ATOM 1415 N N . ALA A 1 179 ? -17.110 14.628 -21.314 1.00 48.19 179 ALA A N 1
ATOM 1416 C CA . ALA A 1 179 ? -16.925 16.036 -20.996 1.00 48.19 179 ALA A CA 1
ATOM 1417 C C . ALA A 1 179 ? -16.935 16.325 -19.481 1.00 48.19 179 ALA A C 1
ATOM 1419 O O . ALA A 1 179 ? -17.891 16.887 -18.948 1.00 48.19 179 ALA A O 1
ATOM 1420 N N . PHE A 1 180 ? -15.868 15.946 -18.777 1.00 48.94 180 PHE A N 1
ATOM 1421 C CA . PHE A 1 180 ? -15.650 16.318 -17.382 1.00 48.94 180 PHE A CA 1
ATOM 1422 C C . PHE A 1 180 ? -15.025 17.715 -17.304 1.00 48.94 180 PHE A C 1
ATOM 1424 O O . PHE A 1 180 ? -13.854 17.896 -16.993 1.00 48.94 180 PHE A O 1
ATOM 1431 N N . THR A 1 181 ? -15.805 18.729 -17.672 1.00 46.78 181 THR A N 1
ATOM 1432 C CA . THR A 1 181 ? -15.412 20.137 -17.572 1.00 46.78 181 THR A CA 1
ATOM 1433 C C . THR A 1 181 ? -16.186 20.787 -16.439 1.00 46.78 181 THR A C 1
ATOM 1435 O O . THR A 1 181 ? -17.166 21.469 -16.714 1.00 46.78 181 THR A O 1
ATOM 1438 N N . SER A 1 182 ? -15.794 20.548 -15.185 1.00 46.53 182 SER A N 1
ATOM 1439 C CA . SER A 1 182 ? -15.879 21.549 -14.104 1.00 46.53 182 SER A CA 1
ATOM 1440 C C . SER A 1 182 ? -15.734 20.911 -12.721 1.00 46.53 182 SER A C 1
ATOM 1442 O O . SER A 1 182 ? -16.611 20.160 -12.307 1.00 46.53 182 SER A O 1
ATOM 1444 N N . HIS A 1 183 ? -14.706 21.357 -11.993 1.00 41.94 183 HIS A N 1
ATOM 1445 C CA . HIS A 1 183 ? -14.551 21.310 -10.528 1.00 41.94 183 HIS A CA 1
ATOM 1446 C C . HIS A 1 183 ? -13.807 20.141 -9.868 1.00 41.94 183 HIS A C 1
ATOM 1448 O O . HIS A 1 183 ? -13.898 19.982 -8.654 1.00 41.94 183 HIS A O 1
ATOM 1454 N N . PHE A 1 184 ? -12.920 19.469 -10.602 1.00 44.41 184 PHE A N 1
ATOM 1455 C CA . PHE A 1 184 ? -11.695 18.937 -10.003 1.00 44.41 184 PHE A CA 1
ATOM 1456 C C . PHE A 1 184 ? -10.540 19.823 -10.480 1.00 44.41 184 PHE A C 1
ATOM 1458 O O . PHE A 1 184 ? -10.262 19.868 -11.677 1.00 44.41 184 PHE A O 1
ATOM 1465 N N . ASP A 1 185 ? -9.904 20.586 -9.586 1.00 42.31 185 ASP A N 1
ATOM 1466 C CA . ASP A 1 185 ? -8.730 21.410 -9.922 1.00 42.31 185 ASP A CA 1
ATOM 1467 C C . ASP A 1 185 ? -7.486 20.502 -10.054 1.00 42.31 185 ASP A C 1
ATOM 1469 O O . ASP A 1 185 ? -6.519 20.582 -9.305 1.00 42.31 185 ASP A O 1
ATOM 1473 N N . ALA A 1 186 ? -7.560 19.579 -11.018 1.00 41.56 186 ALA A N 1
ATOM 1474 C CA . ALA A 1 186 ? -6.450 18.862 -11.633 1.00 41.56 186 ALA A CA 1
ATOM 1475 C C . ALA A 1 186 ? -6.341 19.310 -13.091 1.00 41.56 186 ALA A C 1
ATOM 1477 O O . ALA A 1 186 ? -6.352 18.493 -14.011 1.00 41.56 186 ALA A O 1
ATOM 1478 N N . ASN A 1 187 ? -6.264 20.625 -13.299 1.00 39.19 187 ASN A N 1
ATOM 1479 C CA . ASN A 1 187 ? -6.199 21.302 -14.597 1.00 39.19 187 ASN A CA 1
ATOM 1480 C C . ASN A 1 187 ? -4.990 20.904 -15.493 1.00 39.19 187 ASN A C 1
ATOM 1482 O O . ASN A 1 187 ? -4.635 21.658 -16.392 1.00 39.19 187 ASN A O 1
ATOM 1486 N N . TYR A 1 188 ? -4.364 19.735 -15.291 1.00 47.81 188 TYR A N 1
ATOM 1487 C CA . TYR A 1 188 ? -3.298 19.201 -16.143 1.00 47.81 188 TYR A CA 1
ATOM 1488 C C . TYR A 1 188 ? -3.393 17.731 -16.564 1.00 47.81 188 TYR A C 1
ATOM 1490 O O . TYR A 1 188 ? -2.678 17.348 -17.480 1.00 47.81 188 TYR A O 1
ATOM 1498 N N . PHE A 1 189 ? -4.263 16.893 -16.002 1.00 51.66 189 PHE A N 1
ATOM 1499 C CA . PHE A 1 189 ? -4.359 15.505 -16.463 1.00 51.66 189 PHE A CA 1
ATOM 1500 C C . PHE A 1 189 ? -5.796 15.058 -16.329 1.00 51.66 189 PHE A C 1
ATOM 1502 O O . PHE A 1 189 ? -6.219 14.833 -15.206 1.00 51.66 189 PHE A O 1
ATOM 1509 N N . ILE A 1 190 ? -6.533 15.039 -17.446 1.00 53.59 190 ILE A N 1
ATOM 1510 C CA . ILE A 1 190 ? -7.339 13.940 -18.006 1.00 53.59 190 ILE A CA 1
ATOM 1511 C C . ILE A 1 190 ? -8.226 14.529 -19.129 1.00 53.59 190 ILE A C 1
ATOM 1513 O O . ILE A 1 190 ? -9.274 15.100 -18.848 1.00 53.59 190 ILE A O 1
ATOM 1517 N N . HIS A 1 191 ? -7.903 14.269 -20.396 1.00 54.34 191 HIS A N 1
ATOM 1518 C CA . HIS A 1 191 ? -8.910 14.125 -21.463 1.00 54.34 191 HIS A CA 1
ATOM 1519 C C . HIS A 1 191 ? -8.424 12.977 -22.380 1.00 54.34 191 HIS A C 1
ATOM 1521 O O . HIS A 1 191 ? -7.347 13.128 -22.942 1.00 54.34 191 HIS A O 1
ATOM 1527 N N . GLY A 1 192 ? -9.082 11.793 -22.416 1.00 69.19 192 GLY A N 1
ATOM 1528 C CA . GLY A 1 192 ? -8.444 10.530 -21.923 1.00 69.19 192 GLY A CA 1
ATOM 1529 C C . GLY A 1 192 ? -9.089 9.128 -22.265 1.00 69.19 192 GLY A C 1
ATOM 1530 O O . GLY A 1 192 ? -10.303 9.109 -22.282 1.00 69.19 192 GLY A O 1
ATOM 1531 N N . GLY A 1 193 ? -8.417 7.911 -22.304 1.00 68.06 193 GLY A N 1
ATOM 1532 C CA . GLY A 1 193 ? -8.985 6.518 -21.874 1.00 68.06 193 GLY A CA 1
ATOM 1533 C C . GLY A 1 193 ? -8.631 5.717 -20.502 1.00 68.06 193 GLY A C 1
ATOM 1534 O O . GLY A 1 193 ? -7.570 5.136 -20.483 1.00 68.06 193 GLY A O 1
ATOM 1535 N N . LEU A 1 194 ? -9.354 5.737 -19.331 1.00 76.88 194 LEU A N 1
ATOM 1536 C CA . LEU A 1 194 ? -8.951 5.380 -17.912 1.00 76.88 194 LEU A CA 1
ATOM 1537 C C . LEU A 1 194 ? -9.456 4.024 -17.554 1.00 76.88 194 LEU A C 1
ATOM 1539 O O . LEU A 1 194 ? -10.648 3.788 -17.699 1.00 76.88 194 LEU A O 1
ATOM 1543 N N . ASP A 1 195 ? -8.643 3.231 -16.892 1.00 76.62 195 ASP A N 1
ATOM 1544 C CA . ASP A 1 195 ? -9.089 2.014 -16.268 1.00 76.62 195 ASP A CA 1
ATOM 1545 C C . ASP A 1 195 ? -8.231 1.699 -15.047 1.00 76.62 195 ASP A C 1
ATOM 1547 O O . ASP A 1 195 ? -7.041 1.409 -15.147 1.00 76.62 195 ASP A O 1
ATOM 1551 N N . VAL A 1 196 ? -8.875 1.690 -13.890 1.00 92.00 196 VAL A N 1
ATOM 1552 C CA . VAL A 1 196 ? -8.342 1.190 -12.623 1.00 92.00 196 VAL A CA 1
ATOM 1553 C C . VAL A 1 196 ? -9.122 -0.075 -12.306 1.00 92.00 196 VAL A C 1
ATOM 1555 O O . VAL A 1 196 ? -10.350 -0.047 -12.310 1.00 92.00 196 VAL A O 1
ATOM 1558 N N . SER A 1 197 ? -8.461 -1.198 -12.050 1.00 95.69 197 SER A N 1
ATOM 1559 C CA . SER A 1 197 ? -9.154 -2.408 -11.598 1.00 95.69 197 SER A CA 1
ATOM 1560 C C . SER A 1 197 ? -9.509 -2.332 -10.116 1.00 95.69 197 SER A C 1
ATOM 1562 O O . SER A 1 197 ? -8.986 -1.496 -9.379 1.00 95.69 197 SER A O 1
ATOM 1564 N N . ASP A 1 198 ? -10.314 -3.286 -9.647 1.00 96.44 198 ASP A N 1
ATOM 1565 C CA . ASP A 1 198 ? -10.318 -3.626 -8.225 1.00 96.44 198 ASP A CA 1
ATOM 1566 C C . ASP A 1 198 ? -8.869 -3.890 -7.776 1.00 96.44 198 ASP A C 1
ATOM 1568 O O . ASP A 1 198 ? -8.058 -4.478 -8.506 1.00 96.44 198 ASP A O 1
ATOM 1572 N N . GLY A 1 199 ? -8.546 -3.428 -6.578 1.00 97.25 199 GLY A N 1
ATOM 1573 C CA . GLY A 1 199 ? -7.219 -3.556 -6.004 1.00 97.25 199 GLY A CA 1
ATOM 1574 C C . GLY A 1 199 ? -7.287 -3.647 -4.492 1.00 97.25 199 GLY A C 1
ATOM 1575 O O . GLY A 1 199 ? -8.316 -3.383 -3.860 1.00 97.25 199 GLY A O 1
ATOM 1576 N N . ASN A 1 200 ? -6.194 -4.106 -3.898 1.00 97.69 200 ASN A N 1
ATOM 1577 C CA . ASN A 1 200 ? -6.090 -4.224 -2.454 1.00 97.69 200 ASN A CA 1
ATOM 1578 C C . ASN A 1 200 ? -4.668 -4.003 -1.962 1.00 97.69 200 ASN A C 1
ATOM 1580 O O . ASN A 1 200 ? -3.704 -4.340 -2.645 1.00 97.69 200 ASN A O 1
ATOM 1584 N N . VAL A 1 201 ? -4.575 -3.484 -0.743 1.00 97.94 201 VAL A N 1
ATOM 1585 C CA . VAL A 1 201 ? -3.357 -3.426 0.055 1.00 97.94 201 VAL A CA 1
ATOM 1586 C C . VAL A 1 201 ? -3.666 -4.043 1.412 1.00 97.94 201 VAL A C 1
ATOM 1588 O O . VAL A 1 201 ? -4.626 -3.652 2.074 1.00 97.94 201 VAL A O 1
ATOM 1591 N N . ILE A 1 202 ? -2.875 -5.023 1.823 1.00 97.62 202 ILE A N 1
ATOM 1592 C CA . ILE A 1 202 ? -2.958 -5.672 3.128 1.00 97.62 202 ILE A CA 1
ATOM 1593 C C . ILE A 1 202 ? -1.618 -5.465 3.819 1.00 97.62 202 ILE A C 1
ATOM 1595 O O . ILE A 1 202 ? -0.583 -5.788 3.244 1.00 97.62 202 ILE A O 1
ATOM 1599 N N . ILE A 1 203 ? -1.640 -4.939 5.037 1.00 95.50 203 ILE A N 1
ATOM 1600 C CA . ILE A 1 203 ? -0.468 -4.803 5.898 1.00 95.50 203 ILE A CA 1
ATOM 1601 C C . ILE A 1 203 ? -0.808 -5.459 7.226 1.00 95.50 203 ILE A C 1
ATOM 1603 O O . ILE A 1 203 ? -1.785 -5.095 7.878 1.00 95.50 203 ILE A O 1
ATOM 1607 N N . GLU A 1 204 ? -0.005 -6.429 7.624 1.00 94.44 204 GLU A N 1
ATOM 1608 C CA . GLU A 1 204 ? -0.138 -7.124 8.894 1.00 94.44 204 GLU A CA 1
ATOM 1609 C C . GLU A 1 204 ? 1.203 -7.095 9.611 1.00 94.44 204 GLU A C 1
ATOM 1611 O O . GLU A 1 204 ? 2.245 -7.310 8.996 1.00 94.44 204 GLU A O 1
ATOM 1616 N N . SER A 1 205 ? 1.200 -6.768 10.899 1.00 90.88 205 SER A N 1
ATOM 1617 C CA . SER A 1 205 ? 2.439 -6.574 11.644 1.00 90.88 205 SER A CA 1
ATOM 1618 C C . SER A 1 205 ? 2.207 -6.625 13.146 1.00 90.88 205 SER A C 1
ATOM 1620 O O . SER A 1 205 ? 1.154 -6.233 13.629 1.00 90.88 205 SER A O 1
ATOM 1622 N N . ASN A 1 206 ? 3.215 -7.033 13.906 1.00 87.38 206 ASN A N 1
ATOM 1623 C CA . ASN A 1 206 ? 3.309 -6.731 15.334 1.00 87.38 206 ASN A CA 1
ATOM 1624 C C . ASN A 1 206 ? 3.803 -5.291 15.568 1.00 87.38 206 ASN A C 1
ATOM 1626 O O . ASN A 1 206 ? 4.218 -4.609 14.627 1.00 87.38 206 ASN A O 1
ATOM 1630 N N . GLU A 1 207 ? 3.769 -4.848 16.827 1.00 76.75 207 GLU A N 1
ATOM 1631 C CA . GLU A 1 207 ? 4.134 -3.486 17.246 1.00 76.75 207 GLU A CA 1
ATOM 1632 C C . GLU A 1 207 ? 5.541 -3.052 16.793 1.00 76.75 207 GLU A C 1
ATOM 1634 O O . GLU A 1 207 ? 5.745 -1.899 16.420 1.00 76.75 207 GLU A O 1
ATOM 1639 N N . ASP A 1 208 ? 6.512 -3.972 16.780 1.00 75.06 208 ASP A N 1
ATOM 1640 C CA . ASP A 1 208 ? 7.910 -3.681 16.433 1.00 75.06 208 ASP A CA 1
ATOM 1641 C C . ASP A 1 208 ? 8.244 -3.852 14.938 1.00 75.06 208 ASP A C 1
ATOM 1643 O O . ASP A 1 208 ? 9.407 -3.735 14.545 1.00 75.06 208 ASP A O 1
ATOM 1647 N N . PHE A 1 209 ? 7.242 -4.140 14.101 1.00 75.56 209 PHE A N 1
ATOM 1648 C CA . PHE A 1 209 ? 7.382 -4.387 12.663 1.00 75.56 209 PHE A CA 1
ATOM 1649 C C . PHE A 1 209 ? 8.319 -5.537 12.261 1.00 75.56 209 PHE A C 1
ATOM 1651 O O . PHE A 1 209 ? 8.659 -5.687 11.086 1.00 75.56 209 PHE A O 1
ATOM 1658 N N . SER A 1 210 ? 8.697 -6.414 13.196 1.00 80.94 210 SER A N 1
ATOM 1659 C CA . SER A 1 210 ? 9.568 -7.563 12.904 1.00 80.94 210 SER A CA 1
ATOM 1660 C C . SER A 1 210 ? 8.873 -8.685 12.127 1.00 80.94 210 SER A C 1
ATOM 1662 O O . SER A 1 210 ? 9.548 -9.495 11.489 1.00 80.94 210 SER A O 1
ATOM 1664 N N . SER A 1 211 ? 7.539 -8.731 12.159 1.00 87.31 211 SER A N 1
ATOM 1665 C CA . SER A 1 211 ? 6.715 -9.731 11.461 1.00 87.31 211 SER A CA 1
ATOM 1666 C C . SER A 1 211 ? 5.936 -9.165 10.269 1.00 87.31 211 SER A C 1
ATOM 1668 O O . SER A 1 211 ? 4.954 -9.773 9.846 1.00 87.31 211 SER A O 1
ATOM 1670 N N . ILE A 1 212 ? 6.360 -8.012 9.739 1.00 89.44 212 ILE A N 1
ATOM 1671 C CA . ILE A 1 212 ? 5.625 -7.297 8.693 1.00 89.44 212 ILE A CA 1
ATOM 1672 C C . ILE A 1 212 ? 5.362 -8.174 7.463 1.00 89.44 212 ILE A C 1
ATOM 1674 O O . ILE A 1 212 ? 6.281 -8.661 6.805 1.00 89.44 212 ILE A O 1
ATOM 1678 N N . VAL A 1 213 ? 4.083 -8.322 7.133 1.00 95.31 213 VAL A N 1
ATOM 1679 C CA . VAL A 1 213 ? 3.590 -8.863 5.871 1.00 95.31 213 VAL A CA 1
ATOM 1680 C C . VAL A 1 213 ? 2.876 -7.734 5.144 1.00 95.31 213 VAL A C 1
ATOM 1682 O O . VAL A 1 213 ? 1.891 -7.201 5.648 1.00 95.31 213 VAL A O 1
ATOM 1685 N N . ALA A 1 214 ? 3.349 -7.373 3.954 1.00 96.31 214 ALA A N 1
ATOM 1686 C CA . ALA A 1 214 ? 2.678 -6.406 3.094 1.00 96.31 214 ALA A CA 1
ATOM 1687 C C . ALA A 1 214 ? 2.335 -7.048 1.751 1.00 96.31 214 ALA A C 1
ATOM 1689 O O . ALA A 1 214 ? 3.170 -7.689 1.120 1.00 96.31 214 ALA A O 1
ATOM 1690 N N . LYS A 1 215 ? 1.092 -6.885 1.309 1.00 98.19 215 LYS A N 1
ATOM 1691 C CA . LYS A 1 215 ? 0.604 -7.362 0.016 1.00 98.19 215 LYS A CA 1
ATOM 1692 C C . LYS A 1 215 ? -0.073 -6.206 -0.684 1.00 98.19 215 LYS A C 1
ATOM 1694 O O . LYS A 1 215 ? -0.950 -5.592 -0.092 1.00 98.19 215 LYS A O 1
ATOM 1699 N N . ALA A 1 216 ? 0.288 -5.927 -1.924 1.00 98.19 216 ALA A N 1
ATOM 1700 C CA . ALA A 1 216 ? -0.462 -5.006 -2.768 1.00 98.19 216 ALA A CA 1
ATOM 1701 C C . ALA A 1 216 ? -0.774 -5.696 -4.088 1.00 98.19 216 ALA A C 1
ATOM 1703 O O . ALA A 1 216 ? 0.090 -6.365 -4.641 1.00 98.19 216 ALA A O 1
ATOM 1704 N N . ASN A 1 217 ? -1.999 -5.556 -4.581 1.00 98.12 217 ASN A N 1
ATOM 1705 C CA . ASN A 1 217 ? -2.426 -6.151 -5.840 1.00 98.12 217 ASN A CA 1
ATOM 1706 C C . ASN A 1 217 ? -3.265 -5.147 -6.617 1.00 98.12 217 ASN A C 1
ATOM 1708 O O . ASN A 1 217 ? -4.232 -4.602 -6.079 1.00 98.12 217 ASN A O 1
ATOM 1712 N N . ILE A 1 218 ? -2.924 -4.963 -7.887 1.00 96.75 218 ILE A N 1
ATOM 1713 C CA . ILE A 1 218 ? -3.753 -4.258 -8.857 1.00 96.75 218 ILE A CA 1
ATOM 1714 C C . ILE A 1 218 ? -3.613 -4.945 -10.215 1.00 96.75 218 ILE A C 1
ATOM 1716 O O . ILE A 1 218 ? -2.523 -5.117 -10.763 1.00 96.75 218 ILE A O 1
ATOM 1720 N N . ASP A 1 219 ? -4.742 -5.393 -10.749 1.00 95.88 219 ASP A N 1
ATOM 1721 C CA . ASP A 1 219 ? -4.786 -6.157 -11.992 1.00 95.88 219 ASP A CA 1
ATOM 1722 C C . ASP A 1 219 ? -4.533 -5.280 -13.216 1.00 95.88 219 ASP A C 1
ATOM 1724 O O . ASP A 1 219 ? -3.893 -5.720 -14.173 1.00 95.88 219 ASP A O 1
ATOM 1728 N N . LYS A 1 220 ? -5.031 -4.046 -13.180 1.00 94.06 220 LYS A N 1
ATOM 1729 C CA . LYS A 1 220 ? -4.911 -3.075 -14.257 1.00 94.06 220 LYS A CA 1
ATOM 1730 C C . LYS A 1 220 ? -4.866 -1.673 -13.668 1.00 94.06 220 LYS A C 1
ATOM 1732 O O . LYS A 1 220 ? -5.723 -1.308 -12.868 1.00 94.06 220 LYS A O 1
ATOM 1737 N N . PHE A 1 221 ? -3.923 -0.870 -14.123 1.00 85.00 221 PHE A N 1
ATOM 1738 C CA . PHE A 1 221 ? -4.054 0.577 -14.080 1.00 85.00 221 PHE A CA 1
ATOM 1739 C C . PHE A 1 221 ? -3.600 1.126 -15.419 1.00 85.00 221 PHE A C 1
ATOM 1741 O O . PHE A 1 221 ? -2.462 0.889 -15.828 1.00 85.00 221 PHE A O 1
ATOM 1748 N N . SER A 1 222 ? -4.467 1.804 -16.157 1.00 76.75 222 SER A N 1
ATOM 1749 C CA . SER A 1 222 ? -4.054 2.456 -17.392 1.00 76.75 222 SER A CA 1
ATOM 1750 C C . SER A 1 222 ? -4.905 3.663 -17.691 1.00 76.75 222 SER A C 1
ATOM 1752 O O . SER A 1 222 ? -6.117 3.541 -17.663 1.00 76.75 222 SER A O 1
ATOM 1754 N N . TYR A 1 223 ? -4.311 4.795 -18.035 1.00 65.31 223 TYR A N 1
ATOM 1755 C CA . TYR A 1 223 ? -5.045 5.839 -18.742 1.00 65.31 223 TYR A CA 1
ATOM 1756 C C . TYR A 1 223 ? -4.099 6.698 -19.535 1.00 65.31 223 TYR A C 1
ATOM 1758 O O . TYR A 1 223 ? -3.043 6.984 -19.004 1.00 65.31 223 TYR A O 1
ATOM 1766 N N . TYR A 1 224 ? -4.420 7.074 -20.771 1.00 65.31 224 TYR A N 1
ATOM 1767 C CA . TYR A 1 224 ? -4.716 8.467 -21.173 1.00 65.31 224 TYR A CA 1
ATOM 1768 C C . TYR A 1 224 ? -5.246 8.474 -22.615 1.00 65.31 224 TYR A C 1
ATOM 1770 O O . TYR A 1 224 ? -5.641 7.406 -23.061 1.00 65.31 224 TYR A O 1
ATOM 1778 N N . ASP A 1 225 ? -5.434 9.609 -23.300 1.00 63.41 225 ASP A N 1
ATOM 1779 C CA . ASP A 1 225 ? -5.958 9.689 -24.689 1.00 63.41 225 ASP A CA 1
ATOM 1780 C C . ASP A 1 225 ? -5.070 10.582 -25.546 1.00 63.41 225 ASP A C 1
ATOM 1782 O O . ASP A 1 225 ? -4.905 11.770 -25.281 1.00 63.41 225 ASP A O 1
ATOM 1786 N N . ASN A 1 226 ? -4.490 9.950 -26.562 1.00 56.97 226 ASN A N 1
ATOM 1787 C CA . ASN A 1 226 ? -3.897 10.554 -27.740 1.00 56.97 226 ASN A CA 1
ATOM 1788 C C . ASN A 1 226 ? -3.916 9.481 -28.857 1.00 56.97 226 ASN A C 1
ATOM 1790 O O . ASN A 1 226 ? -3.481 8.352 -28.600 1.00 56.97 226 ASN A O 1
ATOM 1794 N N . PRO A 1 227 ? -4.366 9.786 -30.093 1.00 52.38 227 PRO A N 1
ATOM 1795 C CA . PRO A 1 227 ? -4.590 8.833 -31.195 1.00 52.38 227 PRO A CA 1
ATOM 1796 C C . PRO A 1 227 ? -3.417 7.946 -31.688 1.00 52.38 227 PRO A C 1
ATOM 1798 O O . PRO A 1 227 ? -3.596 7.246 -32.684 1.00 52.38 227 PRO A O 1
ATOM 1801 N N . LYS A 1 228 ? -2.243 7.907 -31.033 1.00 52.97 228 LYS A N 1
ATOM 1802 C CA . LYS A 1 228 ? -1.155 6.945 -31.338 1.00 52.97 228 LYS A CA 1
ATOM 1803 C C . LYS A 1 228 ? -0.540 6.189 -30.144 1.00 52.97 228 LYS A C 1
ATOM 1805 O O . LYS A 1 228 ? 0.434 5.490 -30.381 1.00 52.97 228 LYS A O 1
ATOM 1810 N N . GLU A 1 229 ? -1.110 6.274 -28.936 1.00 55.09 229 GLU A N 1
ATOM 1811 C CA . GLU A 1 229 ? -0.813 5.528 -27.677 1.00 55.09 229 GLU A CA 1
ATOM 1812 C C . GLU A 1 229 ? -0.416 6.449 -26.509 1.00 55.09 229 GLU A C 1
ATOM 1814 O O . GLU A 1 229 ? 0.750 6.797 -26.324 1.00 55.09 229 GLU A O 1
ATOM 1819 N N . PRO A 1 230 ? -1.391 6.825 -25.686 1.00 54.88 230 PRO A N 1
ATOM 1820 C CA . PRO A 1 230 ? -1.187 7.536 -24.435 1.00 54.88 230 PRO A CA 1
ATOM 1821 C C . PRO A 1 230 ? -0.877 6.535 -23.316 1.00 54.88 230 PRO A C 1
ATOM 1823 O O . PRO A 1 230 ? -1.563 5.520 -23.165 1.00 54.88 230 PRO A O 1
ATOM 1826 N N . ILE A 1 231 ? 0.169 6.796 -22.533 1.00 64.94 231 ILE A N 1
ATOM 1827 C CA . ILE A 1 231 ? 0.727 5.761 -21.666 1.00 64.94 231 ILE A CA 1
ATOM 1828 C C . ILE A 1 231 ? 0.826 6.225 -20.224 1.00 64.94 231 ILE A C 1
ATOM 1830 O O . ILE A 1 231 ? 1.739 6.957 -19.864 1.00 64.94 231 ILE A O 1
ATOM 1834 N N . ILE A 1 232 ? 0.006 5.613 -19.377 1.00 76.50 232 ILE A N 1
ATOM 1835 C CA . ILE A 1 232 ? 0.567 4.841 -18.268 1.00 76.50 232 ILE A CA 1
ATOM 1836 C C . ILE A 1 232 ? -0.134 3.495 -18.317 1.00 76.50 232 ILE A C 1
ATOM 1838 O O . ILE A 1 232 ? -1.350 3.450 -18.455 1.00 76.50 232 ILE A O 1
ATOM 1842 N N . THR A 1 233 ? 0.584 2.379 -18.289 1.00 78.12 233 THR A N 1
ATOM 1843 C CA . THR A 1 233 ? -0.055 1.060 -18.257 1.00 78.12 233 THR A CA 1
ATOM 1844 C C . THR A 1 233 ? 0.733 0.124 -17.363 1.00 78.12 233 THR A C 1
ATOM 1846 O O . THR A 1 233 ? 1.843 -0.277 -17.685 1.00 78.12 233 THR A O 1
ATOM 1849 N N . LEU A 1 234 ? 0.117 -0.249 -16.251 1.00 94.19 234 LEU A N 1
ATOM 1850 C CA . LEU A 1 234 ? 0.569 -1.236 -15.286 1.00 94.19 234 LEU A CA 1
ATOM 1851 C C . LEU A 1 234 ? -0.409 -2.412 -15.340 1.00 94.19 234 LEU A C 1
ATOM 1853 O O . LEU A 1 234 ? -1.609 -2.230 -15.134 1.00 94.19 234 LEU A O 1
ATOM 1857 N N . ASN A 1 235 ? 0.074 -3.614 -15.638 1.00 95.00 235 ASN A N 1
ATOM 1858 C CA . ASN A 1 235 ? -0.753 -4.820 -15.673 1.00 95.00 235 ASN A CA 1
ATOM 1859 C C . ASN A 1 235 ? -0.234 -5.875 -14.711 1.00 95.00 235 ASN A C 1
ATOM 1861 O O . ASN A 1 235 ? 0.962 -6.172 -14.685 1.00 95.00 235 ASN A O 1
ATOM 1865 N N . LYS A 1 236 ? -1.178 -6.496 -13.997 1.00 96.31 236 LYS A N 1
ATOM 1866 C CA . LYS A 1 236 ? -0.943 -7.600 -13.063 1.00 96.31 236 LYS A CA 1
ATOM 1867 C C . LYS A 1 236 ? 0.156 -7.278 -12.057 1.00 96.31 236 LYS A C 1
ATOM 1869 O O . LYS A 1 236 ? 1.021 -8.106 -11.780 1.00 96.31 236 LYS A O 1
ATOM 1874 N N . PHE A 1 237 ? 0.105 -6.065 -11.515 1.00 98.06 237 PHE A N 1
ATOM 1875 C CA . PHE A 1 237 ? 1.042 -5.655 -10.490 1.00 98.06 237 PHE A CA 1
ATOM 1876 C C . PHE A 1 237 ? 0.703 -6.330 -9.175 1.00 98.06 237 PHE A C 1
ATOM 1878 O O . PHE A 1 237 ? -0.428 -6.267 -8.685 1.00 98.06 237 PHE A O 1
ATOM 1885 N N . ASN A 1 238 ? 1.714 -6.950 -8.592 1.00 97.94 238 ASN A N 1
ATOM 1886 C CA . ASN A 1 238 ? 1.644 -7.449 -7.241 1.00 97.94 238 ASN A CA 1
ATOM 1887 C C . ASN A 1 238 ? 2.950 -7.168 -6.511 1.00 97.94 238 ASN A C 1
ATOM 1889 O O . ASN A 1 238 ? 4.035 -7.274 -7.076 1.00 97.94 238 ASN A O 1
ATOM 1893 N N . LEU A 1 239 ? 2.812 -6.815 -5.243 1.00 98.06 239 LEU A N 1
ATOM 1894 C CA . LEU A 1 239 ? 3.893 -6.691 -4.288 1.00 98.06 239 LEU A CA 1
ATOM 1895 C C . LEU A 1 239 ? 3.602 -7.658 -3.150 1.00 98.06 239 LEU A C 1
ATOM 1897 O O . LEU A 1 239 ? 2.494 -7.674 -2.614 1.00 98.06 239 LEU A O 1
ATOM 1901 N N . LEU A 1 240 ? 4.609 -8.427 -2.768 1.00 97.94 240 LEU A N 1
ATOM 1902 C CA . LEU A 1 240 ? 4.630 -9.236 -1.564 1.00 97.94 240 LEU A CA 1
ATOM 1903 C C . LEU A 1 240 ? 5.887 -8.873 -0.785 1.00 97.94 240 LEU A C 1
ATOM 1905 O O . LEU A 1 240 ? 6.985 -8.935 -1.327 1.00 97.94 240 LEU A O 1
ATOM 1909 N N . ALA A 1 241 ? 5.725 -8.513 0.477 1.00 95.00 241 ALA A N 1
ATOM 1910 C CA . ALA A 1 241 ? 6.800 -8.366 1.434 1.00 95.00 241 ALA A CA 1
ATOM 1911 C C . ALA A 1 241 ? 6.500 -9.264 2.632 1.00 95.00 241 ALA A C 1
ATOM 1913 O O . ALA A 1 241 ? 5.384 -9.243 3.150 1.00 95.00 241 ALA A O 1
ATOM 1914 N N . GLU A 1 242 ? 7.472 -10.064 3.048 1.00 94.56 24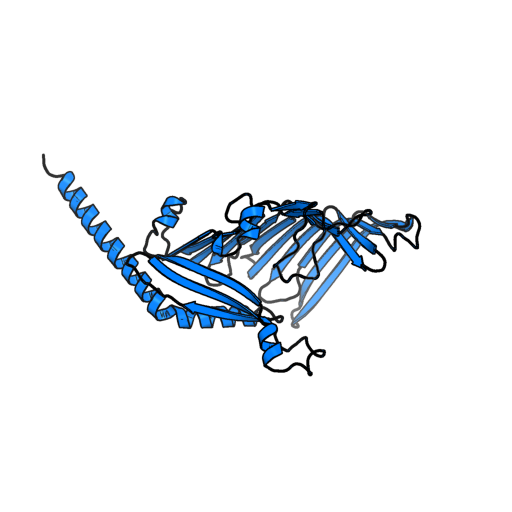2 GLU A N 1
ATOM 1915 C CA . GLU A 1 242 ? 7.322 -11.041 4.124 1.00 94.56 242 GLU A CA 1
ATOM 1916 C C . GLU A 1 242 ? 8.511 -10.970 5.078 1.00 94.56 242 GLU A C 1
ATOM 1918 O O . GLU A 1 242 ? 9.640 -10.686 4.649 1.00 94.56 242 GLU A O 1
ATOM 1923 N N . PRO A 1 243 ? 8.298 -11.253 6.373 1.00 91.12 243 PRO A N 1
ATOM 1924 C CA . PRO A 1 243 ? 9.378 -11.191 7.331 1.00 91.12 243 PRO A CA 1
ATOM 1925 C C . PRO A 1 243 ? 10.426 -12.252 7.001 1.00 91.12 243 PRO A C 1
ATOM 1927 O O . PRO A 1 243 ? 10.124 -13.366 6.567 1.00 91.12 243 PRO A O 1
ATOM 1930 N N . ARG A 1 244 ? 11.686 -11.920 7.270 1.00 86.12 244 ARG A N 1
ATOM 1931 C CA . ARG A 1 244 ? 12.827 -12.834 7.208 1.00 86.12 244 ARG A CA 1
ATOM 1932 C C . ARG A 1 244 ? 13.415 -12.983 8.617 1.00 86.12 244 ARG A C 1
ATOM 1934 O O . ARG A 1 244 ? 14.441 -12.355 8.908 1.00 86.12 244 ARG A O 1
ATOM 1941 N N . PRO A 1 245 ? 12.799 -13.803 9.496 1.00 75.00 245 PRO A N 1
ATOM 1942 C CA . PRO A 1 245 ? 13.142 -13.857 10.920 1.00 75.00 245 PRO A CA 1
ATOM 1943 C C . PRO A 1 245 ? 14.619 -14.181 11.160 1.00 75.00 245 PRO A C 1
ATOM 1945 O O . PRO A 1 245 ? 15.285 -13.515 11.947 1.00 75.00 245 PRO A O 1
ATOM 1948 N N . GLU A 1 246 ? 15.157 -15.126 10.384 1.00 73.75 246 GLU A N 1
ATOM 1949 C CA . GLU A 1 246 ? 16.547 -15.597 10.462 1.00 73.75 246 GLU A CA 1
ATOM 1950 C C . GLU A 1 246 ? 17.592 -14.483 10.272 1.00 73.75 246 GLU A C 1
ATOM 1952 O O . GLU A 1 246 ? 18.714 -14.588 10.763 1.00 73.75 246 GLU A O 1
ATOM 1957 N N . LYS A 1 247 ? 17.258 -13.408 9.538 1.00 69.31 247 LYS A N 1
ATOM 1958 C CA . LYS A 1 247 ? 18.208 -12.333 9.194 1.00 69.31 247 LYS A CA 1
ATOM 1959 C C . LYS A 1 247 ? 17.747 -10.929 9.592 1.00 69.31 247 LYS A C 1
ATOM 1961 O O . LYS A 1 247 ? 18.387 -9.968 9.171 1.00 69.31 247 LYS A O 1
ATOM 1966 N N . LYS A 1 248 ? 16.686 -10.805 10.405 1.00 76.81 248 LYS A N 1
ATOM 1967 C CA . LYS A 1 248 ? 16.109 -9.517 10.851 1.00 76.81 248 LYS A CA 1
ATOM 1968 C C . LYS A 1 248 ? 15.862 -8.552 9.685 1.00 76.81 248 LYS A C 1
ATOM 1970 O O . LYS A 1 248 ? 16.373 -7.432 9.657 1.00 76.81 248 LYS A O 1
ATOM 1975 N N . GLY A 1 249 ? 15.136 -9.036 8.689 1.00 83.81 249 GLY A N 1
ATOM 1976 C CA . GLY A 1 249 ? 14.880 -8.296 7.464 1.00 83.81 249 GLY A CA 1
ATOM 1977 C C . GLY A 1 249 ? 13.533 -8.638 6.852 1.00 83.81 249 GLY A C 1
ATOM 1978 O O . GLY A 1 249 ? 12.722 -9.328 7.467 1.00 83.81 249 GLY A O 1
ATOM 1979 N N . VAL A 1 250 ? 13.334 -8.193 5.620 1.00 88.94 250 VAL A N 1
ATOM 1980 C CA . VAL A 1 250 ? 12.110 -8.393 4.844 1.00 88.94 250 VAL A CA 1
ATOM 1981 C C . VAL A 1 250 ? 12.502 -8.929 3.476 1.00 88.94 250 VAL A C 1
ATOM 1983 O O . VAL A 1 250 ? 13.354 -8.347 2.807 1.00 88.94 250 VAL A O 1
ATOM 1986 N N . ASN A 1 251 ? 11.919 -10.051 3.066 1.00 93.00 251 ASN A N 1
ATOM 1987 C CA . ASN A 1 251 ? 11.970 -10.475 1.672 1.00 93.00 251 ASN A CA 1
ATOM 1988 C C . ASN A 1 251 ? 10.896 -9.714 0.909 1.00 93.00 251 ASN A C 1
ATOM 1990 O O . ASN A 1 251 ? 9.800 -9.542 1.433 1.00 93.00 251 ASN A O 1
ATOM 1994 N N . TYR A 1 252 ? 11.187 -9.293 -0.314 1.00 94.31 252 TYR A N 1
ATOM 1995 C CA . TYR A 1 252 ? 10.194 -8.673 -1.179 1.00 94.31 252 TYR A CA 1
ATOM 1996 C C . TYR A 1 252 ? 10.166 -9.337 -2.551 1.00 94.31 252 TYR A C 1
ATOM 1998 O O . TYR A 1 252 ? 11.151 -9.908 -3.020 1.00 94.31 252 TYR A O 1
ATOM 2006 N N . THR A 1 253 ? 9.015 -9.258 -3.201 1.00 97.75 253 THR A N 1
ATOM 2007 C CA . THR A 1 253 ? 8.804 -9.617 -4.598 1.00 97.75 253 THR A CA 1
ATOM 2008 C C . THR A 1 253 ? 7.816 -8.626 -5.186 1.00 97.75 253 THR A C 1
ATOM 2010 O O . THR A 1 253 ? 6.735 -8.421 -4.643 1.00 97.75 253 THR A O 1
ATOM 2013 N N . ILE A 1 254 ? 8.202 -8.004 -6.288 1.00 98.06 254 ILE A N 1
ATOM 2014 C CA . ILE A 1 254 ? 7.391 -7.108 -7.097 1.00 98.06 254 ILE A CA 1
ATOM 2015 C C . ILE A 1 254 ? 7.294 -7.755 -8.468 1.00 98.06 254 ILE A C 1
ATOM 2017 O O . ILE A 1 254 ? 8.317 -7.995 -9.101 1.00 98.06 254 ILE A O 1
ATOM 2021 N N . ASN A 1 255 ? 6.083 -8.026 -8.931 1.00 98.44 255 ASN A N 1
ATOM 2022 C CA . ASN A 1 255 ? 5.857 -8.528 -10.278 1.00 98.44 255 ASN A CA 1
ATOM 2023 C C . ASN A 1 255 ? 4.939 -7.580 -11.039 1.00 98.44 255 ASN A C 1
ATOM 2025 O O . ASN A 1 255 ? 4.018 -7.007 -10.457 1.00 98.44 255 ASN A O 1
ATOM 2029 N N . ALA A 1 256 ? 5.156 -7.464 -12.344 1.00 97.88 256 ALA A N 1
ATOM 2030 C CA . ALA A 1 256 ? 4.230 -6.831 -13.269 1.00 97.88 256 ALA A CA 1
ATOM 2031 C C . ALA A 1 256 ? 4.343 -7.499 -14.641 1.00 97.88 256 ALA A C 1
ATOM 2033 O O . ALA A 1 256 ? 5.435 -7.619 -15.193 1.00 97.88 256 ALA A O 1
ATOM 2034 N N . ASN A 1 257 ? 3.213 -7.891 -15.228 1.00 97.44 257 ASN A N 1
ATOM 2035 C CA . ASN A 1 257 ? 3.212 -8.476 -16.571 1.00 97.44 257 ASN A CA 1
ATOM 2036 C C . ASN A 1 257 ? 3.561 -7.439 -17.635 1.00 97.44 257 ASN A C 1
ATOM 2038 O O . ASN A 1 257 ? 4.168 -7.778 -18.644 1.00 97.44 257 ASN A O 1
ATOM 2042 N N . LYS A 1 258 ? 3.151 -6.186 -17.425 1.00 95.38 258 LYS A N 1
ATOM 2043 C CA . LYS A 1 258 ? 3.498 -5.081 -18.312 1.00 95.38 258 LYS A CA 1
ATOM 2044 C C . LYS A 1 258 ? 3.598 -3.790 -17.523 1.00 95.38 258 LYS A C 1
ATOM 2046 O O . LYS A 1 258 ? 2.680 -3.463 -16.769 1.00 95.38 258 LYS A O 1
ATOM 2051 N N . ILE A 1 259 ? 4.684 -3.062 -17.732 1.00 94.75 259 ILE A N 1
ATOM 2052 C CA . ILE A 1 259 ? 4.837 -1.667 -17.333 1.00 94.75 259 ILE A CA 1
ATOM 2053 C C . ILE A 1 259 ? 5.160 -0.897 -18.599 1.00 94.75 259 ILE A C 1
ATOM 2055 O O . ILE A 1 259 ? 6.148 -1.194 -19.257 1.00 94.75 259 ILE A O 1
ATOM 2059 N N . ALA A 1 260 ? 4.338 0.082 -18.938 1.00 90.38 260 ALA A N 1
ATOM 2060 C CA . ALA A 1 260 ? 4.616 0.999 -20.023 1.00 90.38 260 ALA A CA 1
ATOM 2061 C C . ALA A 1 260 ? 4.409 2.432 -19.546 1.00 90.38 260 ALA A C 1
ATOM 2063 O O . ALA A 1 260 ? 3.461 2.710 -18.802 1.00 90.38 260 ALA A O 1
ATOM 2064 N N . PHE A 1 261 ? 5.289 3.326 -19.987 1.00 87.19 261 PHE A N 1
ATOM 2065 C CA . PHE A 1 261 ? 5.162 4.767 -19.794 1.00 87.19 261 PHE A CA 1
ATOM 2066 C C . PHE A 1 261 ? 5.864 5.535 -20.916 1.00 87.19 261 PHE A C 1
ATOM 2068 O O . PHE A 1 261 ? 6.773 5.025 -21.578 1.00 87.19 261 PHE A O 1
ATOM 2075 N N . LEU A 1 262 ? 5.420 6.772 -21.122 1.00 80.00 262 LEU A N 1
ATOM 2076 C CA . LEU A 1 262 ? 6.124 7.746 -21.947 1.00 80.00 262 LEU A CA 1
ATOM 2077 C C . LEU A 1 262 ? 7.300 8.304 -21.143 1.00 80.00 262 LEU A C 1
ATOM 2079 O O . LEU A 1 262 ? 7.136 8.674 -19.982 1.00 80.00 262 LEU A O 1
ATOM 2083 N N . ILE A 1 263 ? 8.484 8.336 -21.750 1.00 73.62 263 ILE A N 1
ATOM 2084 C CA . ILE A 1 263 ? 9.685 8.910 -21.129 1.00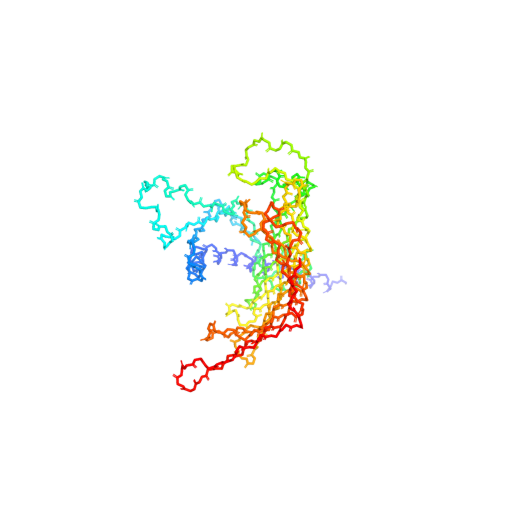 73.62 263 ILE A CA 1
ATOM 2085 C C . ILE A 1 263 ? 9.720 10.428 -21.332 1.00 73.62 263 ILE A C 1
ATOM 2087 O O . ILE A 1 263 ? 10.141 11.158 -20.440 1.00 73.62 263 ILE A O 1
ATOM 2091 N N . ASP A 1 264 ? 9.291 10.901 -22.501 1.00 65.69 264 ASP A N 1
ATOM 2092 C CA . ASP A 1 264 ? 9.311 12.315 -22.866 1.00 65.69 264 ASP A CA 1
ATOM 2093 C C . ASP A 1 264 ? 8.089 12.641 -23.733 1.00 65.69 264 ASP A C 1
ATOM 2095 O O . ASP A 1 264 ? 7.885 12.043 -24.790 1.00 65.69 264 ASP A O 1
ATOM 2099 N N . GLU A 1 265 ? 7.264 13.579 -23.263 1.00 61.34 265 GLU A N 1
ATOM 2100 C CA . GLU A 1 265 ? 6.033 14.015 -23.931 1.00 61.34 265 GLU A CA 1
ATOM 2101 C C . GLU A 1 265 ? 6.307 14.743 -25.255 1.00 61.34 265 GLU A C 1
ATOM 2103 O O . GLU A 1 265 ? 5.471 14.696 -26.157 1.00 61.34 265 GLU A O 1
ATOM 2108 N N . TYR A 1 266 ? 7.480 15.375 -25.405 1.00 62.47 266 TYR A N 1
ATOM 2109 C CA . TYR A 1 266 ? 7.847 16.113 -26.616 1.00 62.47 266 TYR A CA 1
ATOM 2110 C C . TYR A 1 266 ? 8.303 15.187 -27.741 1.00 62.47 266 TYR A C 1
ATOM 2112 O O . TYR A 1 266 ? 7.937 15.398 -28.897 1.00 62.47 266 TYR A O 1
ATOM 2120 N N . SER A 1 267 ? 9.088 14.161 -2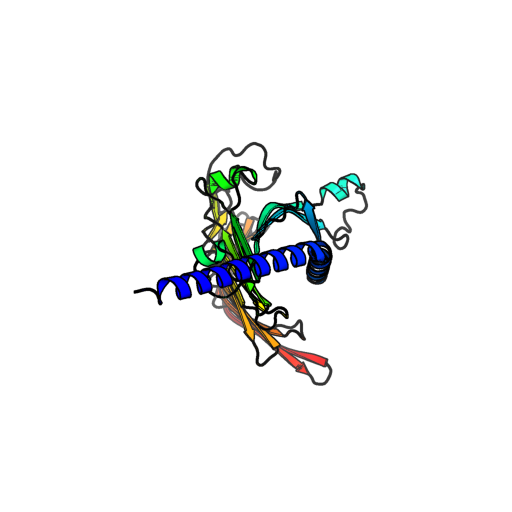7.405 1.00 64.12 267 SER A N 1
ATOM 2121 C CA . SER A 1 267 ? 9.531 13.146 -28.366 1.00 64.12 267 SER A CA 1
ATOM 2122 C C . SER A 1 267 ? 8.566 11.966 -28.485 1.00 64.12 267 SER A C 1
ATOM 2124 O O . SER A 1 267 ? 8.718 11.152 -29.383 1.00 64.12 267 SER A O 1
ATOM 2126 N N . ALA A 1 268 ? 7.575 11.839 -27.598 1.00 71.12 268 ALA A N 1
ATOM 2127 C CA . ALA A 1 268 ? 6.698 10.669 -27.501 1.00 71.12 268 ALA A CA 1
ATOM 2128 C C . ALA A 1 268 ? 7.465 9.329 -27.401 1.00 71.12 268 ALA A C 1
ATOM 2130 O O . ALA A 1 268 ? 6.964 8.289 -27.837 1.00 71.12 268 ALA A O 1
ATOM 2131 N N . SER A 1 269 ? 8.669 9.355 -26.812 1.00 79.81 269 SER A N 1
ATOM 2132 C CA . SER A 1 269 ? 9.505 8.167 -26.613 1.00 79.81 269 SER A CA 1
ATOM 2133 C C . SER A 1 269 ? 8.886 7.234 -25.573 1.00 79.81 269 SER A C 1
ATOM 2135 O O . SER A 1 269 ? 8.424 7.690 -24.522 1.00 79.81 269 SER A O 1
ATOM 2137 N N . ARG A 1 270 ? 8.909 5.923 -25.825 1.00 82.44 270 ARG A N 1
ATOM 2138 C CA . ARG A 1 270 ? 8.223 4.922 -24.991 1.00 82.44 270 ARG A CA 1
ATOM 2139 C C . ARG A 1 270 ? 9.194 3.939 -24.381 1.00 82.44 270 ARG A C 1
ATOM 2141 O O . ARG A 1 270 ? 10.142 3.503 -25.030 1.00 82.44 270 ARG A O 1
ATOM 2148 N N . LEU A 1 271 ? 8.897 3.537 -23.150 1.00 90.06 271 LEU A N 1
ATOM 2149 C CA . LEU A 1 271 ? 9.513 2.381 -22.518 1.00 90.06 271 LEU A CA 1
ATOM 2150 C C . LEU A 1 271 ? 8.437 1.382 -22.130 1.00 90.06 271 LEU A C 1
ATOM 2152 O O . LEU A 1 271 ? 7.501 1.718 -21.407 1.00 90.06 271 LEU A O 1
ATOM 2156 N N . THR A 1 272 ? 8.612 0.146 -22.584 1.00 92.69 272 THR A N 1
ATOM 2157 C CA . THR A 1 272 ? 7.796 -1.000 -22.191 1.00 92.69 272 THR A CA 1
ATOM 2158 C C . THR A 1 272 ? 8.678 -2.070 -21.563 1.00 92.69 272 THR A C 1
ATOM 2160 O O . THR A 1 272 ? 9.699 -2.450 -22.133 1.00 92.69 272 THR A O 1
ATOM 2163 N N . LEU A 1 273 ? 8.260 -2.572 -20.403 1.00 96.38 273 LEU A N 1
ATOM 2164 C CA . LEU A 1 273 ? 8.817 -3.728 -19.711 1.00 96.38 273 LEU A CA 1
ATOM 2165 C C . LEU A 1 273 ? 7.753 -4.826 -19.690 1.00 96.38 273 LEU A C 1
ATOM 2167 O O . LEU A 1 273 ? 6.689 -4.631 -19.098 1.00 96.38 273 LEU A O 1
ATOM 2171 N N . ASP A 1 274 ? 8.045 -5.972 -20.295 1.00 97.12 274 ASP A N 1
ATOM 2172 C CA . ASP A 1 274 ? 7.181 -7.150 -20.261 1.00 97.12 274 ASP A CA 1
ATOM 2173 C C . ASP A 1 274 ? 7.733 -8.188 -19.275 1.00 97.12 274 ASP A C 1
ATOM 2175 O O . ASP A 1 274 ? 8.925 -8.509 -19.283 1.00 97.12 274 ASP A O 1
ATOM 2179 N N . ASN A 1 275 ? 6.839 -8.723 -18.441 1.00 98.00 275 ASN A N 1
ATOM 2180 C CA . ASN A 1 275 ? 7.098 -9.711 -17.391 1.00 98.00 275 ASN A CA 1
ATOM 2181 C C . ASN A 1 275 ? 8.293 -9.337 -16.500 1.00 98.00 275 ASN A C 1
ATOM 2183 O O . ASN A 1 275 ? 9.318 -10.019 -16.472 1.00 98.00 275 ASN A O 1
ATOM 2187 N N . LEU A 1 276 ? 8.142 -8.234 -15.768 1.00 98.19 276 LEU A N 1
ATOM 2188 C CA . LEU A 1 276 ? 9.063 -7.837 -14.714 1.00 98.19 276 LEU A CA 1
ATOM 2189 C C . LEU A 1 276 ? 8.819 -8.690 -13.467 1.00 98.19 276 LEU A C 1
ATOM 2191 O O . LEU A 1 276 ? 7.708 -8.708 -12.937 1.00 98.19 276 LEU A O 1
ATOM 2195 N N . THR A 1 277 ? 9.894 -9.265 -12.943 1.00 98.44 277 THR A N 1
ATOM 2196 C CA . THR A 1 277 ? 9.999 -9.741 -11.563 1.00 98.44 277 THR A CA 1
ATOM 2197 C C . THR A 1 277 ? 11.180 -9.039 -10.918 1.00 98.44 277 THR A C 1
ATOM 2199 O O . THR A 1 277 ? 12.292 -9.087 -11.437 1.00 98.44 277 THR A O 1
ATOM 2202 N N . TYR A 1 278 ? 10.959 -8.405 -9.776 1.00 97.50 278 TYR A N 1
ATOM 2203 C CA . TYR A 1 278 ? 11.989 -7.819 -8.936 1.00 97.50 278 TYR A CA 1
ATOM 2204 C C . TYR A 1 278 ? 11.846 -8.373 -7.528 1.00 97.50 278 TYR A C 1
ATOM 2206 O O . TYR A 1 278 ? 10.892 -8.073 -6.815 1.00 97.50 278 TYR A O 1
ATOM 2214 N N . GLN A 1 279 ? 12.789 -9.210 -7.127 1.00 96.81 279 GLN A N 1
ATOM 2215 C CA . GLN A 1 279 ? 12.758 -9.882 -5.840 1.00 96.81 279 GLN A CA 1
ATOM 2216 C C . GLN A 1 279 ? 14.062 -9.674 -5.099 1.00 96.81 279 GLN A C 1
ATOM 2218 O O . GLN A 1 279 ? 15.120 -9.516 -5.700 1.00 96.81 279 GLN A O 1
ATOM 2223 N N . GLY A 1 280 ? 14.003 -9.717 -3.781 1.00 93.12 280 GLY A N 1
ATOM 2224 C CA . GLY A 1 280 ? 15.190 -9.477 -2.995 1.00 93.12 280 GLY A CA 1
ATOM 2225 C C . GLY A 1 280 ? 14.934 -9.515 -1.510 1.00 93.12 280 GLY A C 1
ATOM 2226 O O . GLY A 1 280 ? 13.906 -9.999 -1.033 1.00 93.12 280 GLY A O 1
ATOM 2227 N N . SER A 1 281 ? 15.899 -8.994 -0.766 1.00 89.50 281 SER A N 1
ATOM 2228 C CA . SER A 1 281 ? 15.768 -8.855 0.674 1.00 89.50 281 SER A CA 1
ATOM 2229 C C . SER A 1 281 ? 16.385 -7.565 1.177 1.00 89.50 281 SER A C 1
ATOM 2231 O O . SER A 1 281 ? 17.495 -7.209 0.781 1.00 89.50 281 SER A O 1
ATOM 2233 N N . LEU A 1 282 ? 15.680 -6.927 2.102 1.00 83.12 282 LEU A N 1
ATOM 2234 C CA . LEU A 1 282 ? 16.139 -5.801 2.900 1.00 83.12 282 LEU A CA 1
ATOM 2235 C C . LEU A 1 282 ? 16.531 -6.310 4.285 1.00 83.12 282 LEU A C 1
ATOM 2237 O O . LEU A 1 282 ? 15.907 -7.229 4.815 1.00 83.12 282 LEU A O 1
ATOM 2241 N N . ASN A 1 283 ? 17.562 -5.726 4.881 1.00 76.00 283 ASN A N 1
ATOM 2242 C CA . ASN A 1 283 ? 17.966 -6.015 6.252 1.00 76.00 283 ASN A CA 1
ATOM 2243 C C . ASN A 1 283 ? 17.830 -4.734 7.071 1.00 76.00 283 ASN A C 1
ATOM 2245 O O . ASN A 1 283 ? 18.332 -3.701 6.649 1.00 76.00 283 ASN A O 1
ATOM 2249 N N . ASN A 1 284 ? 17.226 -4.797 8.258 1.00 64.25 284 ASN A N 1
ATOM 2250 C CA . ASN A 1 284 ? 16.959 -3.607 9.077 1.00 64.25 284 ASN A CA 1
ATOM 2251 C C . ASN A 1 284 ? 18.233 -2.855 9.507 1.00 64.25 284 ASN A C 1
ATOM 2253 O O . ASN A 1 284 ? 18.153 -1.742 10.018 1.00 64.25 284 ASN A O 1
ATOM 2257 N N . LYS A 1 285 ? 19.413 -3.457 9.322 1.00 60.94 285 LYS A N 1
ATOM 2258 C CA . LYS A 1 285 ? 20.709 -2.846 9.620 1.00 60.94 285 LYS A CA 1
ATOM 2259 C C . LYS A 1 285 ? 21.369 -2.156 8.413 1.00 60.94 285 LYS A C 1
ATOM 2261 O O . LYS A 1 285 ? 22.334 -1.426 8.626 1.00 60.94 285 LYS A O 1
ATOM 2266 N N . TYR A 1 286 ? 20.897 -2.381 7.178 1.00 60.12 286 TYR A N 1
ATOM 2267 C CA . TYR A 1 286 ? 21.582 -1.961 5.945 1.00 60.12 286 TYR A CA 1
ATOM 2268 C C . TYR A 1 286 ? 20.622 -1.441 4.867 1.00 60.12 286 TYR A C 1
ATOM 2270 O O . TYR A 1 286 ? 19.508 -1.929 4.722 1.00 60.12 286 TYR A O 1
ATOM 2278 N N . GLN A 1 287 ? 21.099 -0.494 4.057 1.00 56.94 287 GLN A N 1
ATOM 2279 C CA . GLN A 1 287 ? 20.369 0.047 2.901 1.00 56.94 287 GLN A CA 1
ATOM 2280 C C . GLN A 1 287 ? 20.767 -0.596 1.560 1.00 56.94 287 GLN A C 1
ATOM 2282 O O . GLN A 1 287 ? 20.216 -0.208 0.539 1.00 56.94 287 GLN A O 1
ATOM 2287 N N . ALA A 1 288 ? 21.703 -1.556 1.537 1.00 64.44 288 ALA A N 1
ATOM 2288 C CA . ALA A 1 288 ? 22.093 -2.258 0.311 1.00 64.44 288 ALA A CA 1
ATOM 2289 C C . ALA A 1 288 ? 21.264 -3.548 0.157 1.00 64.44 288 ALA A C 1
ATOM 2291 O O . ALA A 1 288 ? 21.496 -4.504 0.908 1.00 64.44 288 ALA A O 1
ATOM 2292 N N . PRO A 1 289 ? 20.261 -3.579 -0.738 1.00 73.12 289 PRO A N 1
ATOM 2293 C CA . PRO A 1 289 ? 19.448 -4.766 -0.957 1.00 73.12 289 PRO A CA 1
ATOM 2294 C C . PRO A 1 289 ? 20.265 -5.864 -1.643 1.00 73.12 289 PRO A C 1
ATOM 2296 O O . PRO A 1 289 ? 21.120 -5.586 -2.476 1.00 73.12 289 PRO A O 1
ATOM 2299 N N . ASN A 1 290 ? 19.950 -7.124 -1.344 1.00 87.25 290 ASN A N 1
ATOM 2300 C CA . ASN A 1 290 ? 20.204 -8.184 -2.322 1.00 87.25 290 ASN A CA 1
ATOM 2301 C C . ASN A 1 290 ? 19.001 -8.204 -3.253 1.00 87.25 290 ASN A C 1
ATOM 2303 O O . ASN A 1 290 ? 17.865 -8.162 -2.768 1.00 87.25 290 ASN A O 1
ATOM 2307 N N . ALA A 1 291 ? 19.250 -8.237 -4.552 1.00 93.12 291 ALA A N 1
ATOM 2308 C CA . ALA A 1 291 ? 18.254 -7.989 -5.576 1.00 93.12 291 ALA A CA 1
ATOM 2309 C C . ALA A 1 291 ? 18.462 -8.919 -6.772 1.00 93.12 291 ALA A C 1
ATOM 2311 O O . ALA A 1 291 ? 19.573 -9.126 -7.252 1.00 93.12 291 ALA A O 1
ATOM 2312 N N . HIS A 1 292 ? 17.364 -9.455 -7.283 1.00 97.06 292 HIS A N 1
ATOM 2313 C CA . HIS A 1 292 ? 17.305 -10.185 -8.532 1.00 97.06 292 HIS A CA 1
ATOM 2314 C C . HIS A 1 292 ? 16.155 -9.628 -9.364 1.00 97.06 292 HIS A C 1
ATOM 2316 O O . HIS A 1 292 ? 14.999 -9.650 -8.938 1.00 97.06 292 HIS A O 1
ATOM 2322 N N . VAL A 1 293 ? 16.487 -9.106 -10.538 1.00 98.00 293 VAL A N 1
ATOM 2323 C CA . VAL A 1 293 ? 15.537 -8.575 -11.510 1.00 98.00 293 VAL A CA 1
ATOM 2324 C C . VAL A 1 293 ? 15.550 -9.488 -12.724 1.00 98.00 293 VAL A C 1
ATOM 2326 O O . VAL A 1 293 ? 16.617 -9.776 -13.264 1.00 98.00 293 VAL A O 1
ATOM 2329 N N . THR A 1 294 ? 14.377 -9.895 -13.187 1.00 98.50 294 THR A N 1
ATOM 2330 C CA . THR A 1 294 ? 14.199 -10.523 -14.496 1.00 98.50 294 THR A CA 1
ATOM 2331 C C . THR A 1 294 ? 13.181 -9.728 -15.289 1.00 98.50 294 THR A C 1
ATOM 2333 O O . THR A 1 294 ? 12.112 -9.414 -14.768 1.00 98.50 294 THR A O 1
ATOM 2336 N N . ILE A 1 295 ? 13.504 -9.410 -16.538 1.00 98.50 295 ILE A N 1
ATOM 2337 C CA . ILE A 1 295 ? 12.586 -8.774 -17.480 1.00 98.50 295 ILE A CA 1
ATOM 2338 C C . ILE A 1 295 ? 12.642 -9.575 -18.774 1.00 98.50 295 ILE A C 1
ATOM 2340 O O . ILE A 1 295 ? 13.715 -9.752 -19.356 1.00 98.50 295 ILE A O 1
ATOM 2344 N N . ASP A 1 296 ? 11.494 -10.071 -19.229 1.00 98.44 296 ASP A N 1
ATOM 2345 C CA . ASP A 1 296 ? 11.450 -10.888 -20.440 1.00 98.44 296 ASP A CA 1
ATOM 2346 C C . ASP A 1 296 ? 11.760 -10.074 -21.688 1.00 98.44 296 ASP A C 1
ATOM 2348 O O . ASP A 1 296 ? 12.487 -10.549 -22.564 1.00 98.44 296 ASP A O 1
ATOM 2352 N N . LYS A 1 297 ? 11.213 -8.859 -21.764 1.00 97.62 297 LYS A N 1
ATOM 2353 C CA . LYS A 1 297 ? 11.439 -7.947 -22.877 1.00 97.62 297 LYS A CA 1
ATOM 2354 C C . LYS A 1 297 ? 11.429 -6.503 -22.400 1.00 97.62 297 LYS A C 1
ATOM 2356 O O . LYS A 1 297 ? 10.514 -6.078 -21.700 1.00 97.62 297 LYS A O 1
ATOM 2361 N N . ILE A 1 298 ? 12.437 -5.749 -22.815 1.00 96.50 298 ILE A N 1
ATOM 2362 C CA . ILE A 1 298 ? 12.458 -4.291 -22.723 1.00 96.50 298 ILE A CA 1
ATOM 2363 C C . ILE A 1 298 ? 12.354 -3.759 -24.139 1.00 96.50 298 ILE A C 1
ATOM 2365 O O . ILE A 1 298 ? 13.155 -4.145 -24.985 1.00 96.50 298 ILE A O 1
ATOM 2369 N N . THR A 1 299 ? 11.388 -2.883 -24.390 1.00 93.62 299 THR A N 1
ATOM 2370 C CA . THR A 1 299 ? 11.236 -2.191 -25.671 1.00 93.62 299 THR A CA 1
ATOM 2371 C C . THR A 1 299 ? 11.347 -0.698 -25.420 1.00 93.62 299 THR A C 1
ATOM 2373 O O . THR A 1 299 ? 10.540 -0.135 -24.680 1.00 93.62 299 THR A O 1
ATOM 2376 N N . PHE A 1 300 ? 12.361 -0.078 -26.013 1.00 91.62 300 PHE A N 1
ATOM 2377 C CA . PHE A 1 300 ? 12.502 1.367 -26.081 1.00 91.62 300 PHE A CA 1
ATOM 2378 C C . PHE A 1 300 ? 12.209 1.829 -27.506 1.00 91.62 300 PHE A C 1
ATOM 2380 O O . PHE A 1 300 ? 12.896 1.430 -28.446 1.00 91.62 300 PHE A O 1
ATOM 2387 N N . GLU A 1 301 ? 11.190 2.664 -27.651 1.00 86.50 301 GLU A N 1
ATOM 2388 C CA . GLU A 1 301 ? 10.766 3.231 -28.930 1.00 86.50 301 GLU A CA 1
ATOM 2389 C C . GLU A 1 301 ? 11.124 4.725 -28.905 1.00 86.50 301 GLU A C 1
ATOM 2391 O O . GLU A 1 301 ? 10.430 5.495 -28.232 1.00 86.50 301 GLU A O 1
ATOM 2396 N N . PRO A 1 302 ? 12.249 5.138 -29.526 1.00 80.31 302 PRO A N 1
ATOM 2397 C CA . PRO A 1 302 ? 12.610 6.545 -29.685 1.00 80.31 302 PRO A CA 1
ATOM 2398 C C . PRO A 1 302 ? 11.594 7.293 -30.556 1.00 80.31 302 PRO A C 1
ATOM 2400 O O . PRO A 1 302 ? 10.741 6.679 -31.189 1.00 80.31 302 PRO A O 1
ATOM 2403 N N . ASP A 1 303 ? 11.716 8.623 -30.595 1.00 74.38 303 ASP A N 1
ATOM 2404 C CA . ASP A 1 303 ? 10.768 9.544 -31.237 1.00 74.38 303 ASP A CA 1
ATOM 2405 C C . ASP A 1 303 ? 10.094 9.004 -32.509 1.00 74.38 303 ASP A C 1
ATOM 2407 O O . ASP A 1 303 ? 10.711 8.920 -33.579 1.00 74.38 303 ASP A O 1
ATOM 2411 N N . ILE A 1 304 ? 8.792 8.722 -32.378 1.00 61.56 304 ILE A N 1
ATOM 2412 C CA . ILE A 1 304 ? 7.911 8.185 -33.425 1.00 61.56 304 ILE A CA 1
ATOM 2413 C C . ILE A 1 304 ? 7.819 9.083 -34.670 1.00 61.56 304 ILE A C 1
ATOM 2415 O O . ILE A 1 304 ? 7.318 8.642 -35.703 1.00 61.56 304 ILE A O 1
ATOM 2419 N N . ASN A 1 305 ? 8.252 10.346 -34.586 1.00 61.94 305 ASN A N 1
ATOM 2420 C CA . ASN A 1 305 ? 8.233 11.299 -35.695 1.00 61.94 305 ASN A CA 1
ATOM 2421 C C . ASN A 1 305 ? 9.592 11.450 -36.396 1.00 61.94 305 ASN A C 1
ATOM 2423 O O . ASN A 1 305 ? 9.629 11.960 -37.517 1.00 61.94 305 ASN A O 1
ATOM 2427 N N . GLN A 1 306 ? 10.701 11.047 -35.763 1.00 62.22 306 GLN A N 1
ATOM 2428 C CA . GLN A 1 306 ? 12.058 11.212 -36.312 1.00 62.22 306 GLN A CA 1
ATOM 2429 C C . GLN A 1 306 ? 12.679 9.900 -36.789 1.00 62.22 306 GLN A C 1
ATOM 2431 O O . GLN A 1 306 ? 13.439 9.902 -37.760 1.00 62.22 306 GLN A O 1
ATOM 2436 N N . PHE A 1 307 ? 12.344 8.784 -36.145 1.00 61.00 307 PHE A N 1
ATOM 2437 C CA . PHE A 1 307 ? 12.843 7.464 -36.502 1.00 61.00 307 PHE A CA 1
ATOM 2438 C C . PHE A 1 307 ? 11.661 6.606 -36.946 1.00 61.00 307 PHE A C 1
ATOM 2440 O O . PHE A 1 307 ? 10.875 6.157 -36.120 1.00 61.00 307 PHE A O 1
ATOM 2447 N N . ASN A 1 308 ? 11.499 6.407 -38.259 1.00 61.91 308 ASN A N 1
ATOM 2448 C CA . ASN A 1 308 ? 10.459 5.513 -38.777 1.00 61.91 308 ASN A CA 1
ATOM 2449 C C . ASN A 1 308 ? 10.691 4.094 -38.235 1.00 61.91 308 ASN A C 1
ATOM 2451 O O . ASN A 1 308 ? 11.607 3.413 -38.693 1.00 61.91 308 ASN A O 1
ATOM 2455 N N . ASP A 1 309 ? 9.845 3.676 -37.294 1.00 65.12 309 ASP A N 1
ATOM 2456 C CA . ASP A 1 309 ? 9.725 2.317 -36.752 1.00 65.12 309 ASP A CA 1
ATOM 2457 C C . ASP A 1 309 ? 10.984 1.734 -36.086 1.00 65.12 309 ASP A C 1
ATOM 2459 O O . ASP A 1 309 ? 11.043 0.528 -35.852 1.00 65.12 309 ASP A O 1
ATOM 2463 N N . SER A 1 310 ? 11.973 2.565 -35.736 1.00 78.00 310 SER A N 1
ATOM 2464 C CA . SER A 1 310 ? 13.163 2.072 -35.040 1.00 78.00 310 SER A CA 1
ATOM 2465 C C . SER A 1 310 ? 12.882 1.833 -33.562 1.00 78.00 310 SER A C 1
ATOM 2467 O O . SER A 1 310 ? 12.376 2.715 -32.874 1.00 78.00 310 SER A O 1
ATOM 2469 N N . SER A 1 311 ? 13.283 0.674 -33.049 1.00 86.75 311 SER A N 1
ATOM 2470 C CA . SER A 1 311 ? 13.200 0.309 -31.635 1.00 86.75 311 SER A CA 1
ATOM 2471 C C . SER A 1 311 ? 14.508 -0.310 -31.139 1.00 86.75 311 SER A C 1
ATOM 2473 O O . SER A 1 311 ? 15.257 -0.944 -31.886 1.00 86.75 311 SER A O 1
ATOM 2475 N N . ILE A 1 312 ? 14.792 -0.127 -29.850 1.00 92.25 312 ILE A N 1
ATOM 2476 C CA . ILE A 1 312 ? 15.811 -0.889 -29.129 1.00 92.25 312 ILE A CA 1
ATOM 2477 C C . ILE A 1 312 ? 15.083 -1.938 -28.298 1.00 92.25 312 ILE A C 1
ATOM 2479 O O . ILE A 1 312 ? 14.295 -1.598 -27.414 1.00 92.25 312 ILE A O 1
ATOM 2483 N N . MET A 1 313 ? 15.369 -3.212 -28.552 1.00 95.12 313 MET A N 1
ATOM 2484 C CA . MET A 1 313 ? 14.824 -4.320 -27.772 1.00 95.12 313 MET A CA 1
ATOM 2485 C C . MET A 1 313 ? 15.925 -5.055 -27.018 1.00 95.12 313 MET A C 1
ATOM 2487 O O . MET A 1 313 ? 16.945 -5.424 -27.599 1.00 95.12 313 MET A O 1
ATOM 2491 N N . ILE A 1 314 ? 15.695 -5.313 -25.733 1.00 97.69 314 ILE A N 1
ATOM 2492 C CA . ILE A 1 314 ? 16.530 -6.196 -24.913 1.00 97.69 314 ILE A CA 1
ATOM 2493 C C . ILE A 1 314 ? 15.684 -7.407 -24.536 1.00 97.69 314 ILE A C 1
ATOM 2495 O O . ILE A 1 314 ? 14.628 -7.256 -23.922 1.00 97.69 314 ILE A O 1
ATOM 2499 N N . GLU A 1 315 ? 16.146 -8.602 -24.894 1.00 97.75 315 GLU A N 1
ATOM 2500 C CA . GLU A 1 315 ? 15.458 -9.853 -24.565 1.00 97.75 315 GLU A CA 1
ATOM 2501 C C . GLU A 1 315 ? 16.118 -10.544 -23.373 1.00 97.75 315 GLU A C 1
ATOM 2503 O O . GLU A 1 315 ? 17.348 -10.642 -23.296 1.00 97.75 315 GLU A O 1
ATOM 2508 N N . LYS A 1 316 ? 15.281 -11.055 -22.462 1.00 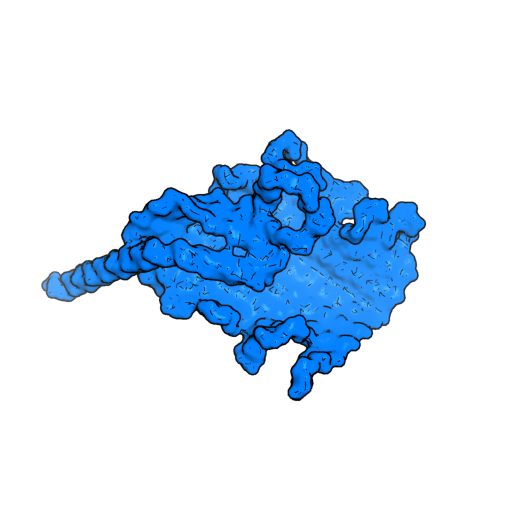97.56 316 LYS A N 1
ATOM 2509 C CA . LYS A 1 316 ? 15.672 -11.837 -21.282 1.00 97.56 316 LYS A CA 1
ATOM 2510 C C . LYS A 1 316 ? 16.782 -11.158 -20.478 1.00 97.56 316 LYS A C 1
ATOM 2512 O O . LYS A 1 316 ? 17.860 -11.721 -20.292 1.00 97.56 316 LYS A O 1
ATOM 2517 N N . LEU A 1 317 ? 16.510 -9.941 -20.007 1.00 98.12 317 LEU A N 1
ATOM 2518 C CA . LEU A 1 317 ? 17.411 -9.234 -19.105 1.00 98.12 317 LEU A CA 1
ATOM 2519 C C . LEU A 1 317 ? 17.332 -9.860 -17.711 1.00 98.12 317 LEU A C 1
ATOM 2521 O O . LEU A 1 317 ? 16.252 -9.960 -17.126 1.00 98.12 317 LEU A O 1
ATOM 2525 N N . THR A 1 318 ? 18.483 -10.211 -17.149 1.00 97.88 318 THR A N 1
ATOM 2526 C CA . THR A 1 318 ? 18.621 -10.567 -15.739 1.00 97.88 318 THR A CA 1
ATOM 2527 C C . THR A 1 318 ? 19.651 -9.670 -15.074 1.00 97.88 318 THR A C 1
ATOM 2529 O O . THR A 1 318 ? 20.774 -9.549 -15.562 1.00 97.88 318 THR A O 1
ATOM 2532 N N . ILE A 1 319 ? 19.284 -9.073 -13.945 1.00 97.31 319 ILE A N 1
ATOM 2533 C CA . ILE A 1 319 ? 20.188 -8.315 -13.080 1.00 97.31 319 ILE A CA 1
ATOM 2534 C C . ILE A 1 319 ? 20.244 -9.046 -11.745 1.00 97.31 319 ILE A C 1
ATOM 2536 O O . ILE A 1 319 ? 19.209 -9.385 -11.175 1.00 97.31 319 ILE A O 1
ATOM 2540 N N . ALA A 1 320 ? 21.440 -9.309 -11.243 1.00 95.88 320 ALA A N 1
ATOM 2541 C CA . ALA A 1 320 ? 21.639 -9.855 -9.912 1.00 95.88 320 ALA A CA 1
ATOM 2542 C C . ALA A 1 320 ? 22.640 -8.987 -9.154 1.00 95.88 320 ALA A C 1
ATOM 2544 O O . ALA A 1 320 ? 23.739 -8.727 -9.641 1.00 95.88 320 ALA A O 1
ATOM 2545 N N . GLU A 1 321 ? 22.232 -8.543 -7.975 1.00 92.31 321 GLU A N 1
ATOM 2546 C CA . GLU A 1 321 ? 23.023 -7.766 -7.038 1.00 92.31 321 GLU A CA 1
ATOM 2547 C C . GLU A 1 321 ? 23.050 -8.514 -5.706 1.00 92.31 321 GLU A C 1
ATOM 2549 O O . GLU A 1 321 ? 22.012 -8.787 -5.097 1.00 92.31 321 GLU A O 1
ATOM 2554 N N . GLU A 1 322 ? 24.247 -8.860 -5.252 1.00 89.75 322 GLU A N 1
ATOM 2555 C CA . GLU A 1 322 ? 24.456 -9.492 -3.955 1.00 89.75 322 GLU A CA 1
ATOM 2556 C C . GLU A 1 322 ? 25.454 -8.667 -3.160 1.00 89.75 322 GLU A C 1
ATOM 2558 O O . GLU A 1 322 ? 26.586 -8.440 -3.593 1.00 89.75 322 GLU A O 1
ATOM 2563 N N . ASN A 1 323 ? 25.026 -8.259 -1.972 1.00 85.94 323 ASN A N 1
ATOM 2564 C CA . ASN A 1 323 ? 25.782 -7.436 -1.053 1.00 85.94 323 ASN A CA 1
ATOM 2565 C C . ASN A 1 323 ? 26.075 -8.214 0.237 1.00 85.94 323 ASN A C 1
ATOM 2567 O O . ASN A 1 323 ? 25.240 -8.939 0.789 1.00 85.94 323 ASN A O 1
ATOM 2571 N N . THR A 1 324 ? 27.290 -8.044 0.749 1.00 79.81 324 THR A N 1
ATOM 2572 C CA . THR A 1 324 ? 27.773 -8.626 2.001 1.00 79.81 324 THR A CA 1
ATOM 2573 C C . THR A 1 324 ? 28.448 -7.553 2.839 1.00 79.81 324 THR A C 1
ATOM 2575 O O . THR A 1 324 ? 29.231 -6.750 2.337 1.00 79.81 324 THR A O 1
ATOM 2578 N N . LEU A 1 325 ? 28.148 -7.518 4.139 1.00 73.75 325 LEU A N 1
ATOM 2579 C CA . LEU A 1 325 ? 28.880 -6.637 5.039 1.00 73.75 325 LEU A CA 1
ATOM 2580 C C . LEU A 1 325 ? 30.225 -7.282 5.377 1.00 73.75 325 LEU A C 1
ATOM 2582 O O . LEU A 1 325 ? 30.271 -8.381 5.937 1.00 73.75 325 LEU A O 1
ATOM 2586 N N . SER A 1 326 ? 31.303 -6.563 5.096 1.00 71.44 326 SER A N 1
ATOM 2587 C CA . SER A 1 326 ? 32.634 -6.936 5.544 1.00 71.44 326 SER A CA 1
ATOM 2588 C C . SER A 1 326 ? 32.791 -6.721 7.054 1.00 71.44 326 SER A C 1
ATOM 2590 O O . SER A 1 326 ? 32.065 -5.965 7.706 1.00 71.44 326 SER A O 1
ATOM 2592 N N . THR A 1 327 ? 33.811 -7.339 7.641 1.00 75.88 327 THR A N 1
ATOM 2593 C CA . THR A 1 327 ? 34.188 -7.091 9.041 1.00 75.88 327 THR A CA 1
ATOM 2594 C C . THR A 1 327 ? 34.681 -5.659 9.291 1.00 75.88 327 THR A C 1
ATOM 2596 O O . THR A 1 327 ? 34.778 -5.248 10.445 1.00 75.88 327 THR A O 1
ATOM 2599 N N . ALA A 1 328 ? 34.960 -4.889 8.234 1.00 80.31 328 ALA A N 1
ATOM 2600 C CA . ALA A 1 328 ? 35.417 -3.503 8.288 1.00 80.31 328 ALA A CA 1
ATOM 2601 C C . ALA A 1 328 ? 34.274 -2.472 8.174 1.00 80.31 328 ALA A C 1
ATOM 2603 O O . ALA A 1 328 ? 34.546 -1.288 7.990 1.00 80.31 328 ALA A O 1
ATOM 2604 N N . ASN A 1 329 ? 33.006 -2.899 8.278 1.00 74.69 329 ASN A N 1
ATOM 2605 C CA . ASN A 1 329 ? 31.821 -2.067 8.014 1.00 74.69 329 ASN A CA 1
ATOM 2606 C C . ASN A 1 329 ? 31.788 -1.470 6.591 1.00 74.69 329 ASN A C 1
ATOM 2608 O O . ASN A 1 329 ? 31.163 -0.433 6.371 1.00 74.69 329 ASN A O 1
ATOM 2612 N N . THR A 1 330 ? 32.430 -2.123 5.620 1.00 79.06 330 THR A N 1
ATOM 2613 C CA . THR A 1 330 ? 32.240 -1.829 4.192 1.00 79.06 330 THR A CA 1
ATOM 2614 C C . THR A 1 330 ? 31.206 -2.779 3.606 1.00 79.06 330 THR A C 1
ATOM 2616 O O . THR A 1 330 ? 31.007 -3.886 4.113 1.00 79.06 330 THR A O 1
ATOM 2619 N N . ILE A 1 331 ? 30.522 -2.339 2.555 1.00 79.50 331 ILE A N 1
ATOM 2620 C CA . ILE A 1 331 ? 29.625 -3.193 1.781 1.00 79.50 331 ILE A CA 1
ATOM 2621 C C . ILE A 1 331 ? 30.436 -3.699 0.595 1.00 79.50 331 ILE A C 1
ATOM 2623 O O . ILE A 1 331 ? 30.796 -2.917 -0.282 1.00 79.50 331 ILE A O 1
ATOM 2627 N N . ASP A 1 332 ? 30.744 -4.991 0.609 1.00 84.81 332 ASP A N 1
ATOM 2628 C CA . ASP A 1 332 ? 31.376 -5.683 -0.506 1.00 84.81 332 ASP A CA 1
ATOM 2629 C C . ASP A 1 332 ? 30.277 -6.429 -1.262 1.00 84.81 332 ASP A C 1
ATOM 2631 O O . ASP A 1 332 ? 29.464 -7.131 -0.655 1.00 84.81 332 ASP A O 1
ATOM 2635 N N . GLY A 1 333 ? 30.242 -6.306 -2.581 1.00 87.62 333 GLY A N 1
ATOM 2636 C CA . GLY A 1 333 ? 29.193 -6.922 -3.377 1.00 87.62 333 GLY A CA 1
ATOM 2637 C C . GLY A 1 333 ? 29.594 -7.115 -4.825 1.00 87.62 333 GLY A C 1
ATOM 2638 O O . GLY A 1 333 ? 30.690 -6.740 -5.249 1.00 87.62 333 GLY A O 1
ATOM 2639 N N . TRP A 1 334 ? 28.697 -7.722 -5.586 1.00 91.00 334 TRP A N 1
ATOM 2640 C CA . TRP A 1 334 ? 28.831 -7.836 -7.029 1.00 91.00 334 TRP A CA 1
ATOM 2641 C C . TRP A 1 334 ? 27.506 -7.521 -7.709 1.00 91.00 334 TRP A C 1
ATOM 2643 O O . TRP A 1 334 ? 26.431 -7.783 -7.172 1.00 91.00 334 TRP A O 1
ATOM 2653 N N . LEU A 1 335 ? 27.618 -6.983 -8.920 1.00 93.62 335 LEU A N 1
ATOM 2654 C CA . LEU A 1 335 ? 26.513 -6.750 -9.833 1.00 93.62 335 LEU A CA 1
ATOM 2655 C C . LEU A 1 335 ? 26.787 -7.541 -11.109 1.00 93.62 335 LEU A C 1
ATOM 2657 O O . LEU A 1 335 ? 27.846 -7.394 -11.722 1.00 93.62 335 LEU A O 1
ATOM 2661 N N . LYS A 1 336 ? 25.835 -8.377 -11.510 1.00 96.25 336 LYS A N 1
ATOM 2662 C CA . LYS A 1 336 ? 25.860 -9.095 -12.782 1.00 96.25 336 LYS A CA 1
ATOM 2663 C C . LYS A 1 336 ? 24.652 -8.683 -13.599 1.00 96.25 336 LYS A C 1
ATOM 2665 O O . LYS A 1 336 ? 23.534 -8.675 -13.091 1.00 96.25 336 LYS A O 1
ATOM 2670 N N . VAL A 1 337 ? 24.898 -8.365 -14.862 1.00 97.06 337 VAL A N 1
ATOM 2671 C CA . VAL A 1 337 ? 23.865 -8.050 -15.844 1.00 97.06 337 VAL A CA 1
ATOM 2672 C C . VAL A 1 337 ? 24.075 -8.974 -17.034 1.00 97.06 337 VAL A C 1
ATOM 2674 O O . VAL A 1 337 ? 25.152 -8.976 -17.627 1.00 97.06 337 VAL A O 1
ATOM 2677 N N . ASP A 1 338 ? 23.057 -9.755 -17.373 1.00 97.38 338 ASP A N 1
ATOM 2678 C CA . ASP A 1 338 ? 23.040 -10.617 -18.552 1.00 97.38 338 ASP A CA 1
ATOM 2679 C C . ASP A 1 338 ? 21.803 -10.290 -19.392 1.00 97.38 338 ASP A C 1
ATOM 2681 O O . ASP A 1 338 ? 20.723 -10.064 -18.851 1.00 97.38 338 ASP A O 1
ATOM 2685 N N . ALA A 1 339 ? 21.953 -10.290 -20.713 1.00 97.19 339 ALA A N 1
ATOM 2686 C CA . ALA A 1 339 ? 20.850 -10.210 -21.663 1.00 97.19 339 ALA A CA 1
ATOM 2687 C C . ALA A 1 339 ? 21.078 -11.247 -22.763 1.00 97.19 339 ALA A C 1
ATOM 2689 O O . ALA A 1 339 ? 22.220 -11.476 -23.171 1.00 97.19 339 ALA A O 1
ATOM 2690 N N . GLN A 1 340 ? 20.007 -11.869 -23.253 1.00 97.50 340 GLN A N 1
ATOM 2691 C CA . GLN A 1 340 ? 20.110 -12.848 -24.336 1.00 97.50 340 GLN A CA 1
ATOM 2692 C C . GLN A 1 340 ? 20.490 -12.173 -25.657 1.00 97.50 340 GLN A C 1
ATOM 2694 O O . GLN A 1 340 ? 21.328 -12.685 -26.401 1.00 97.50 340 GLN A O 1
ATOM 2699 N N . SER A 1 341 ? 19.881 -11.026 -25.947 1.00 96.00 341 SER A N 1
ATOM 2700 C CA . SER A 1 341 ? 20.160 -10.254 -27.152 1.00 96.00 341 SER A CA 1
ATOM 2701 C C . SER A 1 341 ? 19.773 -8.795 -26.984 1.00 96.00 341 SER A C 1
ATOM 2703 O O . SER A 1 341 ? 18.860 -8.458 -26.230 1.00 96.00 341 SER A O 1
ATOM 2705 N N . VAL A 1 342 ? 20.457 -7.948 -27.751 1.00 95.25 342 VAL A N 1
ATOM 2706 C CA . VAL A 1 342 ? 20.100 -6.547 -27.964 1.00 95.25 342 VAL A CA 1
ATOM 2707 C C . VAL A 1 342 ? 19.858 -6.374 -29.455 1.00 95.25 342 VAL A C 1
ATOM 2709 O O . VAL A 1 342 ? 20.739 -6.662 -30.265 1.00 95.25 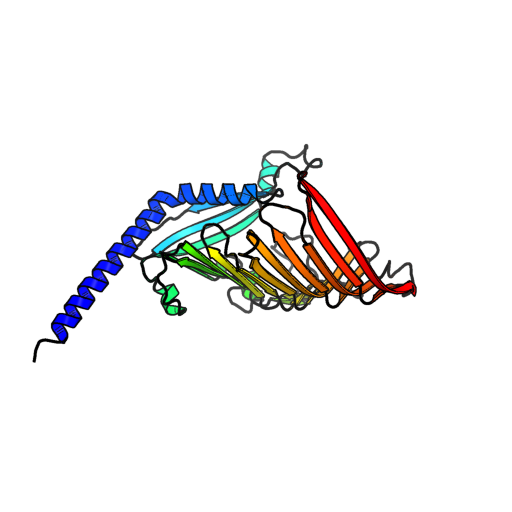342 VAL A O 1
ATOM 2712 N N . LEU A 1 343 ? 18.650 -5.954 -29.807 1.00 92.69 343 LEU A N 1
ATOM 2713 C CA . LEU A 1 343 ? 18.215 -5.756 -31.181 1.00 92.69 343 LEU A CA 1
ATOM 2714 C C . LEU A 1 343 ? 17.991 -4.264 -31.412 1.00 92.69 343 LEU A C 1
ATOM 2716 O O . LEU A 1 343 ? 17.420 -3.578 -30.565 1.00 92.69 343 LEU A O 1
ATOM 2720 N N . PHE A 1 344 ? 18.444 -3.787 -32.564 1.00 89.38 344 PHE A N 1
ATOM 2721 C CA . PHE A 1 344 ? 18.161 -2.454 -33.074 1.00 89.38 344 PHE A CA 1
ATOM 2722 C C . PHE A 1 344 ? 17.620 -2.611 -34.490 1.00 89.38 344 PHE A C 1
ATOM 2724 O O . PHE A 1 344 ? 18.250 -3.292 -35.307 1.00 89.38 344 PHE A O 1
ATOM 2731 N N . GLY A 1 345 ? 16.466 -2.020 -34.766 1.00 76.12 345 GLY A N 1
ATOM 2732 C CA . GLY A 1 345 ? 15.796 -2.122 -36.058 1.00 76.12 345 GLY A CA 1
ATOM 2733 C C . GLY A 1 345 ? 14.633 -1.173 -36.127 1.00 76.12 345 GLY A C 1
ATOM 2734 O O . GLY A 1 345 ? 13.938 -1.090 -35.090 1.00 76.12 345 GLY A O 1
#